Protein AF-A0A915JCH2-F1 (afdb_monomer_lite)

Foldseek 3Di:
DDDPPPPDDDQDLVNLVVVCVVVVHDSQVVVLVCLVPDPDDDDDPCCPQQVLCPDDPPPPPDDDVVPRPDDCPPHDDDDPPCVCVVVVNVVSPDDDDDPVNLVVVLVVLVVVLVVVVVVVVVVVVVVVPDPDDPDDPDPPVVVVVVCVPVDPSVNSVVVSQLSVLLSVLVVPDPQVPPDDDAWDDDPPDDGTDGDPVVVVVSSVSSVD

Structure (mmCIF, N/CA/C/O backbone):
data_AF-A0A915JCH2-F1
#
_entry.id   AF-A0A915JCH2-F1
#
loop_
_atom_site.group_PDB
_atom_site.id
_atom_site.type_symbol
_atom_site.label_atom_id
_atom_site.label_alt_id
_atom_site.label_comp_id
_atom_site.label_asym_id
_atom_site.label_entity_id
_atom_site.label_seq_id
_atom_site.pdbx_PDB_ins_code
_atom_site.Cartn_x
_atom_site.Cartn_y
_atom_site.Cartn_z
_atom_site.occupancy
_atom_site.B_iso_or_equiv
_atom_site.auth_seq_id
_atom_site.auth_comp_id
_atom_site.auth_asym_id
_atom_site.auth_atom_id
_atom_site.pdbx_PDB_model_num
ATOM 1 N N . THR A 1 1 ? 22.571 19.583 -40.764 1.00 32.25 1 THR A N 1
ATOM 2 C CA . THR A 1 1 ? 22.507 18.147 -41.098 1.00 32.25 1 THR A CA 1
ATOM 3 C C . THR A 1 1 ? 23.204 17.399 -39.984 1.00 32.25 1 THR A C 1
ATOM 5 O O . THR A 1 1 ? 24.425 17.369 -39.959 1.00 32.25 1 THR A O 1
ATOM 8 N N . VAL A 1 2 ? 22.460 16.951 -38.970 1.00 30.55 2 VAL A N 1
ATOM 9 C CA . VAL A 1 2 ? 23.044 16.151 -37.883 1.00 30.55 2 VAL A CA 1
ATOM 10 C C . VAL A 1 2 ? 22.924 14.701 -38.321 1.00 30.55 2 VAL A C 1
ATOM 12 O O . VAL A 1 2 ? 21.814 14.209 -38.496 1.00 30.55 2 VAL A O 1
ATOM 15 N N . ASN A 1 3 ? 24.073 14.085 -38.592 1.00 30.72 3 ASN A N 1
ATOM 16 C CA . ASN A 1 3 ? 24.211 12.670 -38.915 1.00 30.72 3 ASN A CA 1
ATOM 17 C C . ASN A 1 3 ? 23.538 11.829 -37.826 1.00 30.72 3 ASN A C 1
ATOM 19 O O . ASN A 1 3 ? 24.038 11.743 -36.705 1.00 30.72 3 ASN A O 1
ATOM 23 N N . VAL A 1 4 ? 22.407 11.216 -38.167 1.00 44.38 4 VAL A N 1
ATOM 24 C CA . VAL A 1 4 ? 21.748 10.182 -37.365 1.00 44.38 4 VAL A CA 1
ATOM 25 C C . VAL A 1 4 ? 22.376 8.846 -37.757 1.00 44.38 4 VAL A C 1
ATOM 27 O O . VAL A 1 4 ? 21.762 8.029 -38.424 1.00 44.38 4 VAL A O 1
ATOM 30 N N . ASP A 1 5 ? 23.642 8.672 -37.383 1.00 41.28 5 ASP A N 1
ATOM 31 C CA . ASP A 1 5 ? 24.397 7.418 -37.521 1.00 41.28 5 ASP A CA 1
ATOM 32 C C . ASP A 1 5 ? 24.929 6.968 -36.144 1.00 41.28 5 ASP A C 1
ATOM 34 O O . ASP A 1 5 ? 26.046 6.477 -35.997 1.00 41.28 5 ASP A O 1
ATOM 38 N N . GLN A 1 6 ? 24.118 7.128 -35.093 1.00 47.69 6 GLN A N 1
ATOM 39 C CA . GLN A 1 6 ? 24.331 6.435 -33.818 1.00 47.69 6 GLN A CA 1
ATOM 40 C C . GLN A 1 6 ? 23.510 5.144 -33.811 1.00 47.69 6 GLN A C 1
ATOM 42 O O . GLN A 1 6 ? 22.388 5.080 -33.314 1.00 47.69 6 GLN A O 1
ATOM 47 N N . LYS A 1 7 ? 24.098 4.115 -34.424 1.00 45.66 7 LYS A N 1
ATOM 48 C CA . LYS A 1 7 ? 23.699 2.708 -34.317 1.00 45.66 7 LYS A CA 1
ATOM 49 C C . LYS A 1 7 ? 23.522 2.307 -32.848 1.00 45.66 7 LYS A C 1
ATOM 51 O O . LYS A 1 7 ? 24.496 2.375 -32.109 1.00 45.66 7 LYS A O 1
ATOM 56 N N . ASN A 1 8 ? 22.330 1.829 -32.483 1.00 58.75 8 ASN A N 1
ATOM 57 C CA . ASN A 1 8 ? 22.049 0.864 -31.406 1.00 58.75 8 ASN A CA 1
ATOM 58 C C . ASN A 1 8 ? 22.957 0.916 -30.162 1.00 58.75 8 ASN A C 1
ATOM 60 O O . ASN A 1 8 ? 23.434 -0.123 -29.705 1.00 58.75 8 ASN A O 1
ATOM 64 N N . GLN A 1 9 ? 23.208 2.096 -29.596 1.00 70.62 9 GLN A N 1
ATOM 65 C CA . GLN A 1 9 ? 23.833 2.157 -28.282 1.00 70.62 9 GLN A CA 1
ATOM 66 C C . GLN A 1 9 ? 22.744 1.870 -27.249 1.00 70.62 9 GLN A C 1
ATOM 68 O O . GLN A 1 9 ? 21.758 2.603 -27.164 1.00 70.62 9 GLN A O 1
ATOM 73 N N . VAL A 1 10 ? 22.896 0.769 -26.515 1.00 76.19 10 VAL A N 1
ATOM 74 C CA . VAL A 1 10 ? 22.049 0.473 -25.357 1.00 76.19 10 VAL A CA 1
ATOM 75 C C . VAL A 1 10 ? 22.358 1.537 -24.310 1.00 76.19 10 VAL A C 1
ATOM 77 O O . VAL A 1 10 ? 23.503 1.660 -23.889 1.00 76.19 10 VAL A O 1
ATOM 80 N N . ILE A 1 11 ? 21.351 2.339 -23.969 1.00 81.06 11 ILE A N 1
ATOM 81 C CA . ILE A 1 11 ? 21.450 3.406 -22.971 1.00 81.06 11 ILE A CA 1
ATOM 82 C C . ILE A 1 11 ? 20.999 2.811 -21.639 1.00 81.06 11 ILE A C 1
ATOM 84 O O . ILE A 1 11 ? 19.850 2.366 -21.533 1.00 81.06 11 ILE A O 1
ATOM 88 N N . ASP A 1 12 ? 21.887 2.789 -20.649 1.00 85.44 12 ASP A N 1
ATOM 89 C CA . ASP A 1 12 ? 21.544 2.377 -19.290 1.00 85.44 12 ASP A CA 1
ATOM 90 C C . ASP A 1 12 ? 20.839 3.506 -18.514 1.00 85.44 12 ASP A C 1
ATOM 92 O O . ASP A 1 12 ? 20.537 4.582 -19.046 1.00 85.44 12 ASP A O 1
ATOM 96 N N . VAL A 1 13 ? 20.475 3.231 -17.261 1.00 86.56 13 VAL A N 1
ATOM 97 C CA . VAL A 1 13 ? 19.699 4.174 -16.447 1.00 86.56 13 VAL A CA 1
ATOM 98 C C . VAL A 1 13 ? 20.524 5.427 -16.150 1.00 86.56 13 VAL A C 1
ATOM 100 O O . VAL A 1 13 ? 19.992 6.540 -16.177 1.00 86.56 13 VAL A O 1
ATOM 103 N N . GLU A 1 14 ? 21.815 5.254 -15.894 1.00 90.12 14 GLU A N 1
ATOM 104 C CA . GLU A 1 14 ? 22.779 6.292 -15.563 1.00 90.12 14 GLU A CA 1
ATOM 105 C C . GLU A 1 14 ? 22.951 7.276 -16.728 1.00 90.12 14 GLU A C 1
ATOM 107 O O . GLU A 1 14 ? 22.732 8.482 -16.554 1.00 90.12 14 GLU A O 1
ATOM 112 N N . ASP A 1 15 ? 23.212 6.765 -17.932 1.00 88.94 15 ASP A N 1
ATOM 113 C CA . ASP A 1 15 ? 23.341 7.550 -19.161 1.00 88.94 15 ASP A CA 1
ATOM 114 C C . ASP A 1 15 ? 22.060 8.343 -19.461 1.00 88.94 15 ASP A C 1
ATOM 116 O O . ASP A 1 15 ? 22.080 9.508 -19.883 1.00 88.94 15 ASP A O 1
ATOM 120 N N . PHE A 1 16 ? 20.896 7.736 -19.222 1.00 87.56 16 PHE A N 1
ATOM 121 C CA . PHE A 1 16 ? 19.618 8.389 -19.483 1.00 87.56 16 PHE A CA 1
ATOM 122 C C . PHE A 1 16 ? 19.293 9.485 -18.463 1.00 87.56 16 PHE A C 1
ATOM 124 O O . PHE A 1 16 ? 18.656 10.489 -18.809 1.00 87.56 16 PHE A O 1
ATOM 131 N N . VAL A 1 17 ? 19.754 9.346 -17.218 1.00 92.25 17 VAL A N 1
ATOM 132 C CA . VAL A 1 17 ? 19.681 10.415 -16.213 1.00 92.25 17 VAL A CA 1
ATOM 133 C C . VAL A 1 17 ? 20.560 11.597 -16.624 1.00 92.25 17 VAL A C 1
ATOM 135 O O . VAL A 1 17 ? 20.121 12.747 -16.507 1.00 92.25 17 VAL A O 1
ATOM 138 N N . GLU A 1 18 ? 21.762 11.355 -17.151 1.00 91.81 18 GLU A N 1
ATOM 139 C CA . GLU A 1 18 ? 22.615 12.417 -17.701 1.00 91.81 18 GLU A CA 1
ATOM 140 C C . GLU A 1 18 ? 21.962 13.117 -18.896 1.00 91.81 18 GLU A C 1
ATOM 142 O O . GLU A 1 18 ? 21.942 14.353 -18.971 1.00 91.81 18 GLU A O 1
ATOM 147 N N . LEU A 1 19 ? 21.334 12.346 -19.787 1.00 89.56 19 LEU A N 1
ATOM 148 C CA . LEU A 1 19 ? 20.577 12.876 -20.916 1.00 89.56 19 LEU A CA 1
ATOM 149 C C . LEU A 1 19 ? 19.395 13.738 -20.450 1.00 89.56 19 LEU A C 1
ATOM 151 O O . LEU A 1 19 ? 19.183 14.834 -20.976 1.00 89.56 19 LEU A O 1
ATOM 155 N N . GLY A 1 20 ? 18.662 13.291 -19.429 1.00 91.12 20 GLY A N 1
ATOM 156 C CA . GLY A 1 20 ? 17.567 14.050 -18.823 1.00 91.12 20 GLY A CA 1
ATOM 157 C C . GLY A 1 20 ? 18.029 15.373 -18.218 1.00 91.12 20 GLY A C 1
ATOM 158 O O . GLY A 1 20 ? 17.384 16.402 -18.430 1.00 91.12 20 GLY A O 1
ATOM 159 N N . LYS A 1 21 ? 19.191 15.389 -1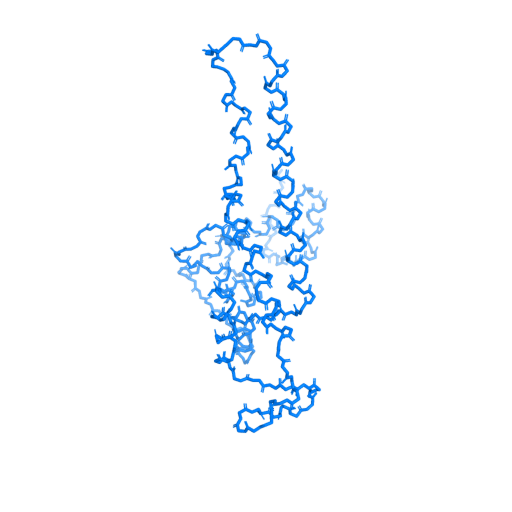7.549 1.00 92.56 21 LYS A N 1
ATOM 160 C CA . LYS A 1 21 ? 19.813 16.622 -17.032 1.00 92.56 21 LYS A CA 1
ATOM 161 C C . LYS A 1 21 ? 20.221 17.567 -18.163 1.00 92.56 21 LYS A C 1
ATOM 163 O O . LYS A 1 21 ? 19.928 18.761 -18.100 1.00 92.56 21 LYS A O 1
ATOM 168 N N . LYS A 1 22 ? 20.855 17.039 -19.213 1.00 93.56 22 LYS A N 1
ATOM 169 C CA . LYS A 1 22 ? 21.328 17.815 -20.371 1.00 93.56 22 LYS A CA 1
ATOM 170 C C . LYS A 1 22 ? 20.181 18.430 -21.175 1.00 93.56 22 LYS A C 1
ATOM 172 O O . LYS A 1 22 ? 20.270 19.583 -21.588 1.00 93.56 22 LYS A O 1
ATOM 177 N N . HIS A 1 23 ? 19.107 17.672 -21.386 1.00 92.12 23 HIS A N 1
ATOM 178 C CA . HIS A 1 23 ? 17.979 18.059 -22.238 1.00 92.12 23 HIS A CA 1
ATOM 179 C C . HIS A 1 23 ? 16.741 18.532 -21.462 1.00 92.12 23 HIS A C 1
ATOM 181 O O . HIS A 1 23 ? 15.724 18.839 -22.080 1.00 92.12 23 HIS A O 1
ATOM 187 N N . ARG A 1 24 ? 16.830 18.637 -20.129 1.00 92.88 24 ARG A N 1
ATOM 188 C CA . ARG A 1 24 ? 15.774 19.132 -19.226 1.00 92.88 24 ARG A CA 1
ATOM 189 C C . ARG A 1 24 ? 14.439 18.397 -19.371 1.00 92.88 24 ARG A C 1
ATOM 191 O O . ARG A 1 24 ? 13.382 19.020 -19.427 1.00 92.88 24 ARG A O 1
ATOM 198 N N . PHE A 1 25 ? 14.482 17.070 -19.389 1.00 91.38 25 PHE A N 1
ATOM 199 C CA . PHE A 1 25 ? 13.284 16.237 -19.267 1.00 91.38 25 PHE A CA 1
ATOM 200 C C . PHE A 1 25 ? 13.389 15.323 -18.048 1.00 91.38 25 PHE A C 1
ATOM 202 O O . PHE A 1 25 ? 14.485 15.023 -17.581 1.00 91.38 25 PHE A O 1
ATOM 209 N N . CYS A 1 26 ? 12.244 14.864 -17.538 1.00 89.06 26 CYS A N 1
ATOM 210 C CA . CYS A 1 26 ? 12.201 13.890 -16.453 1.00 89.06 26 CYS A CA 1
ATOM 211 C C . CYS A 1 26 ? 12.494 12.476 -16.996 1.00 89.06 26 CYS A C 1
ATOM 213 O O . CYS A 1 26 ? 11.673 11.957 -17.763 1.00 89.06 26 CYS A O 1
ATOM 215 N N . PRO A 1 27 ? 13.613 11.832 -16.601 1.00 88.31 27 PRO A N 1
ATOM 216 C CA . PRO A 1 27 ? 13.972 10.490 -17.064 1.00 88.31 27 PRO A CA 1
ATOM 217 C C . PRO A 1 27 ? 12.870 9.460 -16.809 1.00 88.31 27 PRO A C 1
ATOM 219 O O . PRO A 1 27 ? 12.526 8.692 -17.700 1.00 88.31 27 PRO A O 1
ATOM 222 N N . TYR A 1 28 ? 12.251 9.512 -15.627 1.00 86.25 28 TYR A N 1
ATOM 223 C CA . TYR A 1 28 ? 11.179 8.604 -15.225 1.00 86.25 28 TYR A CA 1
ATOM 224 C C . TYR A 1 28 ? 9.998 8.621 -16.207 1.00 86.25 28 TYR A C 1
ATOM 226 O O . TYR A 1 28 ? 9.629 7.587 -16.762 1.00 86.25 28 TYR A O 1
ATOM 234 N N . PHE A 1 29 ? 9.437 9.801 -16.492 1.00 84.12 29 PHE A N 1
ATOM 235 C CA . PHE A 1 29 ? 8.310 9.905 -17.422 1.00 84.12 29 PHE A CA 1
ATOM 236 C C . PHE A 1 29 ? 8.711 9.562 -18.857 1.00 84.12 29 PHE A C 1
ATOM 238 O O . PHE A 1 29 ? 7.918 8.962 -19.580 1.00 84.12 29 PHE A O 1
ATOM 245 N N . LYS A 1 30 ? 9.943 9.892 -19.266 1.00 84.94 30 LYS A N 1
ATOM 246 C CA . LYS A 1 30 ? 10.407 9.612 -20.627 1.00 84.94 30 LYS A CA 1
ATOM 247 C C . LYS A 1 30 ? 10.656 8.122 -20.876 1.00 84.94 30 LYS A C 1
ATOM 249 O O . LYS A 1 30 ? 10.292 7.642 -21.946 1.00 84.94 30 LYS A O 1
ATOM 254 N N . TYR A 1 31 ? 11.213 7.381 -19.915 1.00 82.62 31 TYR A N 1
ATOM 255 C CA . TYR A 1 31 ? 11.338 5.917 -20.011 1.00 82.62 31 TYR A CA 1
ATOM 256 C C . TYR A 1 31 ? 9.980 5.247 -20.177 1.00 82.62 31 TYR A C 1
ATOM 258 O O . TYR A 1 31 ? 9.801 4.362 -21.007 1.00 82.62 31 TYR A O 1
ATOM 266 N N . ARG A 1 32 ? 9.008 5.738 -19.420 1.00 78.69 32 ARG A N 1
ATOM 267 C CA . ARG A 1 32 ? 7.652 5.217 -19.396 1.00 78.69 32 ARG A CA 1
ATOM 268 C C . ARG A 1 32 ? 6.825 5.540 -20.642 1.00 78.69 32 ARG A C 1
ATOM 270 O O . ARG A 1 32 ? 5.853 4.864 -20.934 1.00 78.69 32 ARG A O 1
ATOM 277 N N . GLU A 1 33 ? 7.169 6.605 -21.355 1.00 81.00 33 GLU A N 1
ATOM 278 C CA . GLU A 1 33 ? 6.618 6.890 -22.683 1.00 81.00 33 GLU A CA 1
ATOM 279 C C . GLU A 1 33 ? 7.257 5.975 -23.739 1.00 81.00 33 GLU A C 1
ATOM 281 O O . GLU A 1 33 ? 6.587 5.513 -24.656 1.00 81.00 33 GLU A O 1
ATOM 286 N N . LYS A 1 34 ? 8.559 5.691 -23.602 1.00 78.12 34 LYS A N 1
ATOM 287 C CA . LYS A 1 34 ? 9.309 4.847 -24.539 1.00 78.12 34 LYS A CA 1
ATOM 288 C C . LYS A 1 34 ? 9.050 3.347 -24.382 1.00 78.12 34 LYS A C 1
ATOM 290 O O . LYS A 1 34 ? 9.336 2.614 -25.323 1.00 78.12 34 LYS A O 1
ATOM 295 N N . SER A 1 35 ? 8.513 2.887 -23.250 1.00 77.00 35 SER A N 1
ATOM 296 C CA . SER A 1 35 ? 8.200 1.467 -23.036 1.00 77.00 35 SER A CA 1
ATOM 297 C C . SER A 1 35 ? 7.198 0.917 -24.052 1.00 77.00 35 SER A C 1
ATOM 299 O O . SER A 1 35 ? 7.267 -0.259 -24.374 1.00 77.00 35 SER A O 1
ATOM 301 N N . ASP A 1 36 ? 6.314 1.760 -24.597 1.00 73.56 36 ASP A N 1
ATOM 302 C CA . ASP A 1 36 ? 5.292 1.347 -25.571 1.00 73.56 36 ASP A CA 1
ATOM 303 C C . ASP A 1 36 ? 5.887 0.915 -26.929 1.00 73.56 36 ASP A C 1
ATOM 305 O O . ASP A 1 36 ? 5.225 0.224 -27.698 1.00 73.56 36 ASP A O 1
ATOM 309 N N . VAL A 1 37 ? 7.123 1.327 -27.240 1.00 78.25 37 VAL A N 1
ATOM 310 C CA . VAL A 1 37 ? 7.811 1.049 -28.518 1.00 78.25 37 VAL A CA 1
ATOM 311 C C . VAL A 1 37 ? 9.125 0.283 -28.332 1.00 78.25 37 VAL A C 1
ATOM 313 O O . VAL A 1 37 ? 9.939 0.228 -29.250 1.00 78.25 37 VAL A O 1
ATOM 316 N N . ALA A 1 38 ? 9.377 -0.245 -27.133 1.00 80.69 38 ALA A N 1
ATOM 317 C CA . ALA A 1 38 ? 10.605 -0.962 -26.817 1.00 80.69 38 ALA A CA 1
ATOM 318 C C . ALA A 1 38 ? 10.497 -2.448 -27.194 1.00 80.69 38 ALA A C 1
ATOM 320 O O . ALA A 1 38 ? 9.514 -3.100 -26.856 1.00 80.69 38 ALA A O 1
ATOM 321 N N . ASP A 1 39 ? 11.543 -2.995 -27.819 1.00 83.56 39 ASP A N 1
ATOM 322 C CA . ASP A 1 39 ? 11.617 -4.427 -28.157 1.00 83.56 39 ASP A CA 1
ATOM 323 C C . ASP A 1 39 ? 11.929 -5.311 -26.934 1.00 83.56 39 ASP A C 1
ATOM 325 O O . ASP A 1 39 ? 11.571 -6.486 -26.891 1.00 83.56 39 ASP A O 1
ATOM 329 N N . LEU A 1 40 ? 12.616 -4.750 -25.932 1.00 84.44 40 LEU A N 1
ATOM 330 C CA . LEU A 1 40 ? 12.984 -5.415 -24.684 1.00 84.44 40 LEU A CA 1
ATOM 331 C C . LEU A 1 40 ? 12.732 -4.472 -23.512 1.00 84.44 40 LEU A C 1
ATOM 333 O O . LEU A 1 40 ? 13.236 -3.348 -23.486 1.00 84.44 40 LEU A O 1
ATOM 337 N N . ILE A 1 41 ? 11.997 -4.959 -22.515 1.00 82.94 41 ILE A N 1
ATOM 338 C CA . ILE A 1 41 ? 11.741 -4.234 -21.274 1.00 82.94 41 ILE A CA 1
ATOM 339 C C . ILE A 1 41 ? 12.238 -5.089 -20.116 1.00 82.94 41 ILE A C 1
ATOM 341 O O . ILE A 1 41 ? 11.730 -6.182 -19.875 1.00 82.94 41 ILE A O 1
ATOM 345 N N . LEU A 1 42 ? 13.221 -4.567 -19.388 1.00 85.69 42 LEU A N 1
ATOM 346 C CA . LEU A 1 42 ? 13.685 -5.151 -18.136 1.00 85.69 42 LEU A CA 1
ATOM 347 C C . LEU A 1 42 ? 12.917 -4.490 -16.995 1.00 85.69 42 LEU A C 1
ATOM 349 O O . LEU A 1 42 ? 12.943 -3.266 -16.857 1.00 85.69 42 LEU A O 1
ATOM 353 N N . MET A 1 43 ? 12.214 -5.283 -16.192 1.00 81.31 43 MET A N 1
ATOM 354 C CA . MET A 1 43 ? 11.474 -4.775 -15.041 1.00 81.31 43 MET A CA 1
ATOM 355 C C . MET A 1 43 ? 11.529 -5.755 -13.867 1.00 81.31 43 MET A C 1
ATOM 357 O O . MET A 1 43 ? 11.600 -6.965 -14.089 1.00 81.31 43 MET A O 1
ATOM 361 N N . PRO A 1 44 ? 11.464 -5.262 -12.619 1.00 83.44 44 PRO A N 1
ATOM 362 C CA . PRO A 1 44 ? 11.350 -6.133 -11.460 1.00 83.44 44 PRO A CA 1
ATOM 363 C C . PRO A 1 44 ? 9.976 -6.821 -11.418 1.00 83.44 44 PRO A C 1
ATOM 365 O O . PRO A 1 44 ? 8.984 -6.308 -11.942 1.00 83.44 44 PRO A O 1
ATOM 368 N N . TYR A 1 45 ? 9.898 -7.970 -10.746 1.00 83.88 45 TYR A N 1
ATOM 369 C CA . TYR A 1 45 ? 8.697 -8.811 -10.714 1.00 83.88 45 TYR A CA 1
ATOM 370 C C . TYR A 1 45 ? 7.423 -8.100 -10.232 1.00 83.88 45 TYR A C 1
ATOM 372 O O . TYR A 1 45 ? 6.341 -8.361 -10.754 1.00 83.88 45 TYR A O 1
ATOM 380 N N . ASN A 1 46 ? 7.526 -7.181 -9.267 1.00 76.88 46 ASN A N 1
ATOM 381 C CA . ASN A 1 46 ? 6.373 -6.489 -8.676 1.00 76.88 46 ASN A CA 1
ATOM 382 C C . ASN A 1 46 ? 5.589 -5.624 -9.683 1.00 76.88 46 ASN A C 1
ATOM 384 O O . ASN A 1 46 ? 4.410 -5.353 -9.471 1.00 76.88 46 ASN A O 1
ATOM 388 N N . TYR A 1 47 ? 6.191 -5.237 -10.811 1.00 75.94 47 TYR A N 1
ATOM 389 C CA . TYR A 1 47 ? 5.490 -4.502 -11.871 1.00 75.94 47 TYR A CA 1
ATOM 390 C C . TYR A 1 47 ? 4.512 -5.394 -12.649 1.00 75.94 47 TYR A C 1
ATOM 392 O O . TYR A 1 47 ? 3.562 -4.883 -13.245 1.00 75.94 47 TYR A O 1
ATOM 400 N N . ILE A 1 48 ? 4.738 -6.711 -12.621 1.00 75.56 48 ILE A N 1
ATOM 401 C CA . ILE A 1 48 ? 3.931 -7.717 -13.315 1.00 75.56 48 ILE A CA 1
ATOM 402 C C . ILE A 1 48 ? 3.044 -8.479 -12.336 1.00 75.56 48 ILE A C 1
ATOM 404 O O . ILE A 1 48 ? 1.908 -8.758 -12.680 1.00 75.56 48 ILE A O 1
ATOM 408 N N . LEU A 1 49 ? 3.540 -8.833 -11.150 1.00 74.75 49 LEU A N 1
ATOM 409 C CA . LEU A 1 49 ? 2.886 -9.810 -10.273 1.00 74.75 49 LEU A CA 1
ATOM 410 C C . LEU A 1 49 ? 2.011 -9.202 -9.182 1.00 74.75 49 LEU A C 1
ATOM 412 O O . LEU A 1 49 ? 1.132 -9.892 -8.674 1.00 74.75 49 LEU A O 1
ATOM 416 N N . ASP A 1 50 ? 2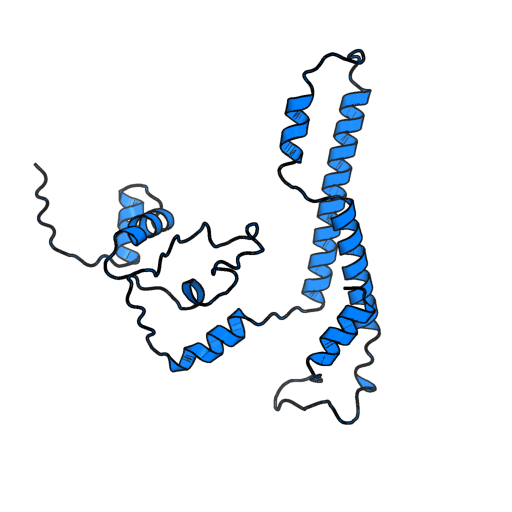.231 -7.941 -8.806 1.00 71.88 50 ASP A N 1
ATOM 417 C CA . ASP A 1 50 ? 1.447 -7.342 -7.730 1.00 71.88 50 ASP A CA 1
ATOM 418 C C . ASP A 1 50 ? 0.009 -7.070 -8.228 1.00 71.88 50 ASP A C 1
ATOM 420 O O . ASP A 1 50 ? -0.189 -6.327 -9.202 1.00 71.88 50 ASP A O 1
ATOM 424 N N . PRO A 1 51 ? -1.016 -7.677 -7.595 1.00 61.31 51 PRO A N 1
ATOM 425 C CA . PRO A 1 51 ? -2.409 -7.535 -8.000 1.00 61.31 51 PRO A CA 1
ATOM 426 C C . PRO A 1 51 ? -2.939 -6.100 -7.872 1.00 61.31 51 PRO A C 1
ATOM 428 O O . PRO A 1 51 ? -3.916 -5.773 -8.538 1.00 61.31 51 PRO A O 1
ATOM 431 N N . ARG A 1 52 ? -2.289 -5.226 -7.088 1.00 61.84 52 ARG A N 1
ATOM 432 C CA . ARG A 1 52 ? -2.577 -3.778 -7.015 1.00 61.84 52 ARG A CA 1
ATOM 433 C C . ARG A 1 52 ? -2.120 -3.046 -8.284 1.00 61.84 52 ARG A C 1
ATOM 435 O O . ARG A 1 52 ? -2.679 -2.022 -8.672 1.00 61.84 52 ARG A O 1
ATOM 442 N N . THR A 1 53 ? -1.122 -3.595 -8.969 1.00 54.22 53 THR A N 1
ATOM 443 C CA . THR A 1 53 ? -0.616 -3.144 -10.275 1.00 54.22 53 THR A CA 1
ATOM 444 C C . THR A 1 53 ? -1.362 -3.818 -11.434 1.00 54.22 53 THR A C 1
ATOM 446 O O . THR A 1 53 ? -1.502 -3.244 -12.526 1.00 54.22 53 THR A O 1
ATOM 449 N N . LEU A 1 54 ? -1.879 -5.032 -11.218 1.00 49.72 54 LEU A N 1
ATOM 450 C CA . LEU A 1 54 ? -2.693 -5.775 -12.177 1.00 49.72 54 LEU A CA 1
ATOM 451 C C . LEU A 1 54 ? -4.170 -5.338 -12.170 1.00 49.72 54 LEU A C 1
ATOM 453 O O . LEU A 1 54 ? -4.725 -4.911 -11.171 1.00 49.72 54 LEU A O 1
ATOM 457 N N . LYS A 1 55 ? -4.836 -5.374 -13.329 1.00 50.81 55 LYS A N 1
ATOM 458 C CA . LYS A 1 55 ? -6.239 -4.945 -13.466 1.00 50.81 55 LYS A CA 1
ATOM 459 C C . LYS A 1 55 ? -7.126 -5.966 -12.748 1.00 50.81 55 LYS A C 1
ATOM 461 O O . LYS A 1 55 ? -7.430 -6.997 -13.341 1.00 50.81 55 LYS A O 1
ATOM 466 N N . PHE A 1 56 ? -7.599 -5.687 -11.538 1.00 44.69 56 PHE A N 1
ATOM 467 C CA . PHE A 1 56 ? -8.805 -6.353 -11.049 1.00 44.69 56 PHE A CA 1
ATOM 468 C C . PHE A 1 56 ? -10.024 -5.543 -11.489 1.00 44.69 56 PHE A C 1
ATOM 470 O O . PHE A 1 56 ? -10.216 -4.398 -11.096 1.00 44.69 56 PHE A O 1
ATOM 477 N N . LYS A 1 57 ? -10.838 -6.168 -12.346 1.00 42.47 57 LYS A N 1
ATOM 478 C CA . LYS A 1 57 ? -12.022 -5.659 -13.068 1.00 42.47 57 LYS A CA 1
ATOM 479 C C . LYS A 1 57 ? -13.116 -5.002 -12.193 1.00 42.47 57 LYS A C 1
ATOM 481 O O . LYS A 1 57 ? -14.132 -4.588 -12.736 1.00 42.47 57 LYS A O 1
ATOM 486 N N . TYR A 1 58 ? -12.934 -4.910 -10.876 1.00 42.50 58 TYR A N 1
ATOM 487 C CA . TYR A 1 58 ? -13.960 -4.451 -9.937 1.00 42.50 58 TYR A CA 1
ATOM 488 C C . TYR A 1 58 ? -13.543 -3.301 -9.010 1.00 42.50 58 TYR A C 1
ATOM 490 O O . TYR A 1 58 ? -14.390 -2.835 -8.260 1.00 42.50 58 TYR A O 1
ATOM 498 N N . LEU A 1 59 ? -12.308 -2.784 -9.077 1.00 39.72 59 LEU A N 1
ATOM 499 C CA . LEU A 1 59 ? -11.889 -1.644 -8.246 1.00 39.72 59 LEU A CA 1
ATOM 500 C C . LEU A 1 59 ? -11.018 -0.662 -9.055 1.00 39.72 59 LEU A C 1
ATOM 502 O O . LEU A 1 59 ? -9.818 -0.526 -8.846 1.00 39.72 59 LEU A O 1
ATOM 506 N N . ASP A 1 60 ? -11.630 0.029 -10.020 1.00 43.59 60 ASP A N 1
ATOM 507 C CA . ASP A 1 60 ? -10.951 0.947 -10.955 1.00 43.59 60 ASP A CA 1
ATOM 508 C C . ASP A 1 60 ? -10.433 2.263 -10.317 1.00 43.59 60 ASP A C 1
ATOM 510 O O . ASP A 1 60 ? -9.975 3.152 -11.040 1.00 43.59 60 ASP A O 1
ATOM 514 N N . PHE A 1 61 ? -10.468 2.419 -8.984 1.00 41.88 61 PHE A N 1
ATOM 515 C CA . PHE A 1 61 ? -10.170 3.707 -8.341 1.00 41.88 61 PHE A CA 1
ATOM 516 C C . PHE A 1 61 ? -8.886 3.800 -7.503 1.00 41.88 61 PHE A C 1
ATOM 518 O O . PHE A 1 61 ? -8.456 4.920 -7.240 1.00 41.88 61 PHE A O 1
ATOM 525 N N . LEU A 1 62 ? -8.184 2.714 -7.152 1.00 33.41 62 LEU A N 1
ATOM 526 C CA . LEU A 1 62 ? -6.925 2.856 -6.403 1.00 33.41 62 LEU A CA 1
ATOM 527 C C . LEU A 1 62 ? -5.665 2.466 -7.186 1.00 33.41 62 LEU A C 1
ATOM 529 O O . LEU A 1 62 ? -5.353 1.305 -7.407 1.00 33.41 62 LEU A O 1
ATOM 533 N N . ILE A 1 63 ? -4.968 3.534 -7.599 1.00 43.06 63 ILE A N 1
ATOM 534 C CA . ILE A 1 63 ? -3.524 3.778 -7.467 1.00 43.06 63 ILE A CA 1
ATOM 535 C C . ILE A 1 63 ? -2.634 2.593 -7.865 1.00 43.06 63 ILE A C 1
ATOM 537 O O . ILE A 1 63 ? -2.341 1.728 -7.064 1.00 43.06 63 ILE A O 1
ATOM 541 N N . VAL A 1 64 ? -2.200 2.609 -9.129 1.00 44.66 64 VAL A N 1
ATOM 542 C CA . VAL A 1 64 ? -0.845 2.312 -9.668 1.00 44.66 64 VAL A CA 1
ATOM 543 C C . VAL A 1 64 ? -0.983 1.922 -11.150 1.00 44.66 64 VAL A C 1
ATOM 545 O O . VAL A 1 64 ? -0.103 2.200 -11.960 1.00 44.66 64 VAL A O 1
ATOM 548 N N . ARG A 1 65 ? -2.135 1.414 -11.605 1.00 43.91 65 ARG A N 1
ATOM 549 C CA . ARG A 1 65 ? -2.265 0.929 -12.993 1.00 43.91 65 ARG A CA 1
ATOM 550 C C . ARG A 1 65 ? -2.346 2.010 -14.083 1.00 43.91 65 ARG A C 1
ATOM 552 O O . ARG A 1 65 ? -2.054 1.744 -15.249 1.00 43.91 65 ARG A O 1
ATOM 559 N N . LYS A 1 66 ? -2.604 3.270 -13.720 1.00 45.53 66 LYS A N 1
ATOM 560 C CA . LYS A 1 66 ? -2.343 4.404 -14.623 1.00 45.53 66 LYS A CA 1
ATOM 561 C C . LYS A 1 66 ? -0.856 4.685 -14.795 1.00 45.53 66 LYS A C 1
ATOM 563 O O . LYS A 1 66 ? -0.564 5.568 -15.588 1.00 45.53 66 LYS A O 1
ATOM 568 N N . ALA A 1 67 ? 0.054 4.002 -14.089 1.00 48.88 67 ALA A N 1
ATOM 569 C CA . ALA A 1 67 ? 1.444 4.408 -13.945 1.00 48.88 67 ALA A CA 1
ATOM 570 C C . ALA A 1 67 ? 2.473 3.652 -14.801 1.00 48.88 67 ALA A C 1
ATOM 572 O O . ALA A 1 67 ? 3.594 4.117 -14.812 1.00 48.88 67 ALA A O 1
ATOM 573 N N . ASN A 1 68 ? 2.157 2.583 -15.551 1.00 52.06 68 ASN A N 1
ATOM 574 C CA . ASN A 1 68 ? 3.170 1.947 -16.428 1.00 52.06 68 ASN A CA 1
ATOM 575 C C . ASN A 1 68 ? 2.676 1.456 -17.801 1.00 52.06 68 ASN A C 1
ATOM 577 O O . ASN A 1 68 ? 3.513 1.170 -18.638 1.00 52.06 68 ASN A O 1
ATOM 581 N N . LYS A 1 69 ? 1.359 1.391 -18.076 1.00 57.78 69 LYS A N 1
ATOM 582 C CA . LYS A 1 69 ? 0.791 1.020 -19.401 1.00 57.78 69 LYS A CA 1
ATOM 583 C C . LYS A 1 69 ? 1.359 -0.261 -20.059 1.00 57.78 69 LYS A C 1
ATOM 585 O O . LYS A 1 69 ? 1.177 -0.453 -21.253 1.00 57.78 69 LYS A O 1
ATOM 590 N N . ILE A 1 70 ? 1.971 -1.168 -19.300 1.00 64.25 70 ILE A N 1
ATOM 591 C CA . ILE A 1 70 ? 2.568 -2.385 -19.859 1.00 64.25 70 ILE A CA 1
ATOM 592 C C . ILE A 1 70 ? 1.448 -3.285 -20.401 1.00 64.25 70 ILE A C 1
ATOM 594 O O . ILE A 1 70 ? 0.636 -3.822 -19.640 1.00 64.25 70 ILE A O 1
ATOM 598 N N . ASN A 1 71 ? 1.381 -3.408 -21.726 1.00 67.06 71 ASN A 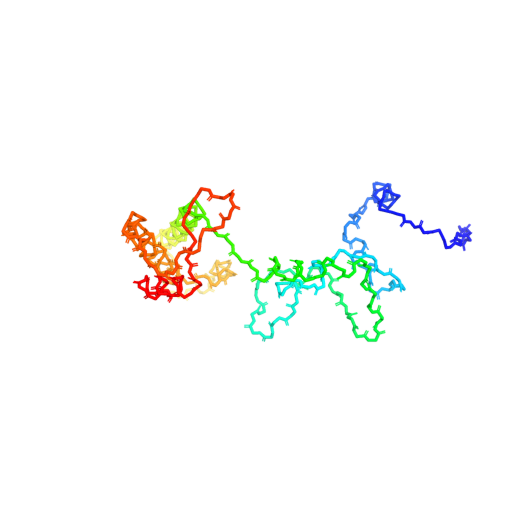N 1
ATOM 599 C CA . ASN A 1 71 ? 0.507 -4.341 -22.420 1.00 67.06 71 ASN A CA 1
ATOM 600 C C . ASN A 1 71 ? 1.303 -5.613 -22.717 1.00 67.06 71 ASN A C 1
ATOM 602 O O . ASN A 1 71 ? 2.262 -5.563 -23.475 1.00 67.06 71 ASN A O 1
ATOM 606 N N . LEU A 1 72 ? 0.911 -6.733 -22.112 1.00 71.56 72 LEU A N 1
ATOM 607 C CA . LEU A 1 72 ? 1.575 -8.027 -22.306 1.00 71.56 72 LEU A CA 1
ATOM 608 C C . LEU A 1 72 ? 0.976 -8.839 -23.464 1.00 71.56 72 LEU A C 1
ATOM 610 O O . LEU A 1 72 ? 1.431 -9.949 -23.731 1.00 71.56 72 LEU A O 1
ATOM 614 N N . ASN A 1 73 ? -0.053 -8.319 -24.140 1.00 73.88 73 ASN A N 1
ATOM 615 C CA . ASN A 1 73 ? -0.592 -8.971 -25.328 1.00 73.88 73 ASN A CA 1
ATOM 616 C C . ASN A 1 73 ? 0.495 -9.035 -26.411 1.00 73.88 73 ASN A C 1
ATOM 618 O O . ASN A 1 73 ? 1.255 -8.084 -26.580 1.00 73.88 73 ASN A O 1
ATOM 622 N N . ASP A 1 74 ? 0.573 -10.164 -27.116 1.00 79.62 74 ASP A N 1
ATOM 623 C CA . ASP A 1 74 ? 1.558 -10.424 -28.177 1.00 79.62 74 ASP A CA 1
ATOM 624 C C . ASP A 1 74 ? 3.033 -10.269 -27.743 1.00 79.62 74 ASP A C 1
ATOM 626 O O . ASP A 1 74 ? 3.912 -10.023 -28.566 1.00 79.62 74 ASP A O 1
ATOM 630 N N . SER A 1 75 ? 3.320 -10.438 -26.446 1.00 80.81 75 SER A N 1
ATOM 631 C CA . SER A 1 75 ? 4.666 -10.331 -25.866 1.00 80.81 75 SER A CA 1
ATOM 632 C C . SER A 1 75 ? 5.165 -11.671 -25.316 1.00 80.81 75 SER A C 1
ATOM 634 O O . SER A 1 75 ? 4.381 -12.493 -24.840 1.00 80.81 75 SER A O 1
ATOM 636 N N . ILE A 1 76 ? 6.486 -11.883 -25.326 1.00 85.31 76 ILE A N 1
ATOM 637 C CA . ILE A 1 76 ? 7.133 -13.022 -24.655 1.00 85.31 76 ILE A CA 1
ATOM 638 C C . ILE A 1 76 ? 7.591 -12.570 -23.266 1.00 85.31 76 ILE A C 1
ATOM 640 O O . ILE A 1 76 ? 8.438 -11.688 -23.149 1.00 85.31 76 ILE A O 1
ATOM 644 N N . LEU A 1 77 ? 7.050 -13.189 -22.214 1.00 86.25 77 LEU A N 1
ATOM 645 C CA . LEU A 1 77 ? 7.481 -12.950 -20.838 1.00 86.25 77 LEU A CA 1
ATOM 646 C C . LEU A 1 77 ? 8.568 -13.953 -20.442 1.00 86.25 77 LEU A C 1
ATOM 648 O O . LEU A 1 77 ? 8.323 -15.158 -20.411 1.00 86.25 77 LEU A O 1
ATOM 652 N N . ILE A 1 78 ? 9.749 -13.442 -20.099 1.00 88.38 78 ILE A N 1
ATOM 653 C CA . ILE A 1 78 ? 10.859 -14.229 -19.562 1.00 88.38 78 ILE A CA 1
ATOM 654 C C . ILE A 1 78 ? 10.997 -13.890 -18.082 1.00 88.38 78 ILE A C 1
ATOM 656 O O . ILE A 1 78 ? 11.208 -12.733 -17.724 1.00 88.38 78 ILE A O 1
ATOM 660 N N . ILE A 1 79 ? 10.870 -14.902 -17.228 1.00 89.00 79 ILE A N 1
ATOM 661 C CA . ILE A 1 79 ? 11.135 -14.774 -15.796 1.00 89.00 79 ILE A CA 1
ATOM 662 C C . ILE A 1 79 ? 12.546 -15.296 -15.563 1.00 89.00 79 ILE A C 1
ATOM 664 O O . ILE A 1 79 ? 12.779 -16.504 -15.598 1.00 89.00 79 ILE A O 1
ATOM 668 N N . ASP A 1 80 ? 13.477 -14.372 -15.361 1.00 92.88 80 ASP A N 1
ATOM 669 C CA . ASP A 1 80 ? 14.809 -14.714 -14.872 1.00 92.88 80 ASP A CA 1
ATOM 670 C C . ASP A 1 80 ? 14.720 -15.154 -13.407 1.00 92.88 80 ASP A C 1
ATOM 672 O O . ASP A 1 80 ? 13.806 -14.714 -12.722 1.00 92.88 80 ASP A O 1
ATOM 676 N N . GLU A 1 81 ? 15.608 -16.022 -12.924 1.00 92.62 81 GLU A N 1
ATOM 677 C CA . GLU A 1 81 ? 15.661 -16.489 -11.522 1.00 92.62 81 GLU A CA 1
ATOM 678 C C . GLU A 1 81 ? 14.313 -16.925 -10.904 1.00 92.62 81 GLU A C 1
ATOM 680 O O . GLU A 1 81 ? 13.993 -16.633 -9.748 1.00 92.62 81 GLU A O 1
ATOM 685 N N . ALA A 1 82 ? 13.515 -17.679 -11.669 1.00 88.00 82 ALA A N 1
ATOM 686 C CA . ALA A 1 82 ? 12.140 -18.055 -11.319 1.00 88.00 82 ALA A CA 1
ATOM 687 C C . ALA A 1 82 ? 11.969 -18.807 -9.980 1.00 88.00 82 ALA A C 1
ATOM 689 O O . ALA A 1 82 ? 10.844 -18.958 -9.508 1.00 88.00 82 ALA A O 1
ATOM 690 N N . HIS A 1 83 ? 13.050 -19.245 -9.330 1.00 91.94 83 HIS A N 1
ATOM 691 C CA . HIS A 1 83 ? 13.000 -19.821 -7.985 1.00 91.94 83 HIS A CA 1
ATOM 692 C C . HIS A 1 83 ? 12.528 -18.815 -6.914 1.00 91.94 83 HIS A C 1
ATOM 694 O O . HIS A 1 83 ? 11.989 -19.228 -5.892 1.00 91.94 83 HIS A O 1
ATOM 700 N N . ASN A 1 84 ? 12.678 -17.504 -7.147 1.00 88.75 84 ASN A N 1
ATOM 701 C CA . ASN A 1 84 ? 12.184 -16.455 -6.244 1.00 88.75 84 ASN A CA 1
ATOM 702 C C . ASN A 1 84 ? 10.712 -16.079 -6.483 1.00 88.75 84 ASN A C 1
ATOM 704 O O . ASN A 1 84 ? 10.138 -15.310 -5.710 1.00 88.75 84 ASN A O 1
ATOM 708 N N . LEU A 1 85 ? 10.098 -16.601 -7.548 1.00 87.12 85 LEU A N 1
ATOM 709 C CA . LEU A 1 85 ? 8.769 -16.199 -8.000 1.00 87.12 85 LEU A CA 1
ATOM 710 C C . LEU A 1 85 ? 7.685 -16.461 -6.948 1.00 87.12 85 LEU A C 1
ATOM 712 O O . LEU A 1 85 ? 6.846 -15.598 -6.705 1.00 87.12 85 LEU A O 1
ATOM 716 N N . GLU A 1 86 ? 7.718 -17.632 -6.310 1.00 89.38 86 GLU A N 1
ATOM 717 C CA . GLU A 1 86 ? 6.731 -18.041 -5.304 1.00 89.38 86 GLU A CA 1
ATOM 718 C C . GLU A 1 86 ? 6.712 -17.080 -4.115 1.00 89.38 86 GLU A C 1
ATOM 720 O O . GLU A 1 86 ? 5.660 -16.546 -3.768 1.00 89.38 86 GLU A O 1
ATOM 725 N N . LYS A 1 87 ? 7.892 -16.779 -3.566 1.00 89.12 87 LYS A N 1
ATOM 726 C CA . LYS A 1 87 ? 8.045 -15.850 -2.446 1.00 89.12 87 LYS A CA 1
ATOM 727 C C . LYS A 1 87 ? 7.545 -14.447 -2.795 1.00 89.12 87 LYS A C 1
ATOM 729 O O . LYS A 1 87 ? 6.869 -13.817 -1.991 1.00 89.12 87 LYS A O 1
ATOM 734 N N . VAL A 1 88 ? 7.833 -13.960 -4.003 1.00 86.06 88 VAL A N 1
ATOM 735 C CA . VAL A 1 88 ? 7.362 -12.636 -4.443 1.00 86.06 88 VAL A CA 1
ATOM 736 C C . VAL A 1 88 ? 5.843 -12.605 -4.609 1.00 86.06 88 VAL A C 1
ATOM 738 O O . VAL A 1 88 ? 5.213 -11.603 -4.267 1.00 86.06 88 VAL A O 1
ATOM 741 N N . CYS A 1 89 ? 5.236 -13.685 -5.102 1.00 84.25 89 CYS A N 1
ATOM 742 C CA . CYS A 1 89 ? 3.781 -13.817 -5.163 1.00 84.25 89 CYS A CA 1
ATOM 743 C C . CYS A 1 89 ? 3.157 -13.859 -3.760 1.00 84.25 89 CYS A C 1
ATOM 745 O O . CYS A 1 89 ? 2.164 -13.173 -3.524 1.00 84.25 89 CYS A O 1
ATOM 747 N N . GLU A 1 90 ? 3.749 -14.617 -2.832 1.00 85.19 90 GLU A N 1
ATOM 748 C CA . GLU A 1 90 ? 3.313 -14.697 -1.434 1.00 85.19 90 GLU A CA 1
ATOM 749 C C . GLU A 1 90 ? 3.361 -13.319 -0.763 1.00 85.19 90 GLU A C 1
ATOM 751 O O . GLU A 1 90 ? 2.360 -12.864 -0.211 1.00 85.19 90 GLU A O 1
ATOM 756 N N . GLU A 1 91 ? 4.484 -12.608 -0.880 1.00 84.94 91 GLU A N 1
ATOM 757 C CA . GLU A 1 91 ? 4.654 -11.259 -0.331 1.00 84.94 91 GLU A CA 1
ATOM 758 C C . GLU A 1 91 ? 3.699 -10.243 -0.979 1.00 84.94 91 GLU A C 1
ATOM 760 O O . GLU A 1 91 ? 3.149 -9.391 -0.284 1.00 84.94 91 GLU A O 1
ATOM 765 N N . SER A 1 92 ? 3.447 -10.343 -2.290 1.00 81.94 92 SER A N 1
ATOM 766 C CA . SER A 1 92 ? 2.537 -9.432 -3.009 1.00 81.94 92 SER A CA 1
ATOM 767 C C . SER A 1 92 ? 1.063 -9.636 -2.646 1.00 81.94 92 SER A C 1
ATOM 769 O O . SER A 1 92 ? 0.270 -8.702 -2.762 1.00 81.94 92 SER A O 1
ATOM 771 N N . ALA A 1 93 ? 0.686 -10.849 -2.234 1.00 80.56 93 ALA A N 1
ATOM 772 C CA . ALA A 1 93 ? -0.670 -11.191 -1.807 1.00 80.56 93 ALA A CA 1
ATOM 773 C C . ALA A 1 93 ? -0.879 -11.066 -0.288 1.00 80.56 93 ALA A C 1
ATOM 775 O O . ALA A 1 93 ? -2.016 -11.132 0.181 1.00 80.56 93 ALA A O 1
ATOM 776 N N . SER A 1 94 ? 0.199 -10.892 0.477 1.00 83.12 94 SER A N 1
ATOM 777 C CA . SER A 1 94 ? 0.157 -10.809 1.934 1.00 83.12 94 SER A CA 1
ATOM 778 C C . SER A 1 94 ? 0.064 -9.365 2.421 1.00 83.12 94 SER A C 1
ATOM 780 O O . SER A 1 94 ? 0.589 -8.432 1.815 1.00 83.12 94 SER A O 1
ATOM 782 N N . VAL A 1 95 ? -0.585 -9.179 3.570 1.00 83.44 95 VAL A N 1
ATOM 783 C CA . VAL A 1 95 ? -0.605 -7.909 4.298 1.00 83.44 95 VAL A CA 1
ATOM 784 C C . VAL A 1 95 ? -0.317 -8.169 5.768 1.00 83.44 95 VAL A C 1
ATOM 786 O O . VAL A 1 95 ? -0.806 -9.132 6.355 1.00 83.44 95 VAL A O 1
ATOM 789 N N . SER A 1 96 ? 0.478 -7.294 6.368 1.00 85.44 96 SER A N 1
ATOM 790 C CA . SER A 1 96 ? 0.751 -7.290 7.800 1.00 85.44 96 SER A CA 1
ATOM 791 C C . SER A 1 96 ? 0.571 -5.879 8.326 1.00 85.44 96 SER A C 1
ATOM 793 O O . SER A 1 96 ? 1.082 -4.935 7.726 1.00 85.44 96 SER A O 1
ATOM 795 N N . PHE A 1 97 ? -0.109 -5.741 9.455 1.00 87.94 97 PHE A N 1
ATOM 796 C CA . PHE A 1 97 ? -0.235 -4.480 10.170 1.00 87.94 97 PHE A CA 1
ATOM 797 C C . PHE A 1 97 ? 0.015 -4.716 11.657 1.00 87.94 97 PHE A C 1
ATOM 799 O O . PHE A 1 97 ? -0.244 -5.791 12.198 1.00 87.94 97 PHE A O 1
ATOM 806 N N . SER A 1 98 ? 0.557 -3.701 12.309 1.00 88.75 98 SER A N 1
ATOM 807 C CA . SER A 1 98 ? 0.811 -3.654 13.741 1.00 88.75 98 SER A CA 1
ATOM 808 C C . SER A 1 98 ? -0.246 -2.808 14.451 1.00 88.75 98 SER A C 1
ATOM 810 O O . SER A 1 98 ? -0.979 -2.035 13.834 1.00 88.75 98 SER A O 1
ATOM 812 N N . THR A 1 99 ? -0.286 -2.881 15.782 1.00 87.06 99 THR A N 1
ATOM 813 C CA . THR A 1 99 ? -1.128 -1.986 16.595 1.00 87.06 99 THR A CA 1
ATOM 814 C C . THR A 1 99 ? -0.774 -0.510 16.393 1.00 87.06 99 THR A C 1
ATOM 816 O O . THR A 1 99 ? -1.641 0.352 16.499 1.00 87.06 99 THR A O 1
ATOM 819 N N . LYS A 1 100 ? 0.480 -0.200 16.029 1.00 90.69 100 LYS A N 1
ATOM 820 C CA . LYS A 1 100 ? 0.899 1.165 15.677 1.00 90.69 100 LYS A CA 1
ATOM 821 C C . LYS A 1 100 ? 0.274 1.632 14.366 1.00 90.69 100 LYS A C 1
ATOM 823 O O . LYS A 1 100 ? -0.113 2.793 14.279 1.00 90.69 100 LYS A O 1
ATOM 828 N N . ASP A 1 101 ? 0.158 0.740 13.384 1.00 92.25 101 ASP A N 1
ATOM 829 C CA . ASP A 1 101 ? -0.474 1.051 12.098 1.00 92.25 101 ASP A CA 1
ATOM 830 C C . ASP A 1 101 ? -1.974 1.300 12.287 1.00 92.25 101 ASP A C 1
ATOM 832 O O . ASP A 1 101 ? -2.512 2.261 11.741 1.00 92.25 101 ASP A O 1
ATOM 836 N N . LEU A 1 102 ? -2.632 0.506 13.143 1.00 90.94 102 LEU A N 1
ATOM 837 C CA . LEU A 1 102 ? -4.035 0.711 13.512 1.00 90.94 102 LEU A CA 1
ATOM 838 C C . LEU A 1 102 ? -4.253 2.070 14.199 1.00 90.94 102 LEU A C 1
ATOM 840 O O . LEU A 1 102 ? -5.128 2.836 13.793 1.00 90.94 102 LEU A O 1
ATOM 844 N N . ALA A 1 103 ? -3.420 2.4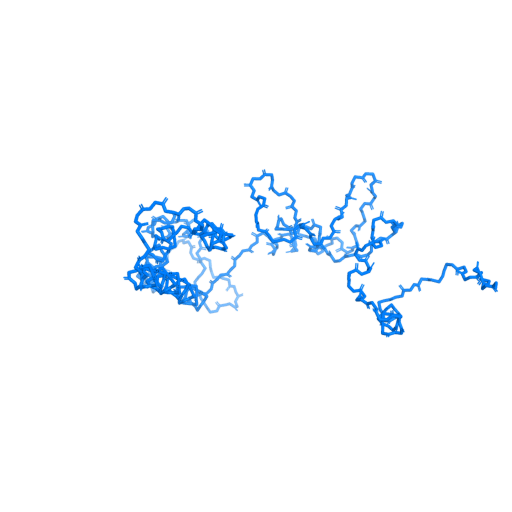07 15.187 1.00 91.56 103 ALA A N 1
ATOM 845 C CA . ALA A 1 103 ? -3.486 3.693 15.883 1.00 91.56 103 ALA A CA 1
ATOM 846 C C . ALA A 1 103 ? -3.207 4.884 14.944 1.00 91.56 103 ALA A C 1
ATOM 848 O O . ALA A 1 103 ? -3.852 5.932 15.042 1.00 91.56 103 ALA A O 1
ATOM 849 N N . GLY A 1 104 ? -2.263 4.724 14.010 1.00 94.69 104 GLY A N 1
ATOM 850 C CA . GLY A 1 104 ? -1.996 5.695 12.950 1.00 94.69 104 GLY A CA 1
ATOM 851 C C . GLY A 1 104 ? -3.220 5.912 12.062 1.00 94.69 104 GLY A C 1
ATOM 852 O O . GLY A 1 104 ? -3.665 7.047 11.902 1.00 94.69 104 GLY A O 1
ATOM 853 N N . CYS A 1 105 ? -3.824 4.823 11.583 1.00 93.38 105 CYS A N 1
ATOM 854 C CA . CYS A 1 105 ? -5.016 4.852 10.739 1.00 93.38 105 CYS A CA 1
ATOM 855 C C . CYS A 1 105 ? -6.197 5.556 11.425 1.00 93.38 105 CYS A C 1
ATOM 857 O O . CYS A 1 105 ? -6.811 6.446 10.839 1.00 93.38 105 CYS A O 1
ATOM 859 N N . GLN A 1 106 ? -6.476 5.240 12.694 1.00 92.75 106 GLN A N 1
ATOM 860 C CA . GLN A 1 106 ? -7.523 5.922 13.458 1.00 92.75 106 GLN A CA 1
ATOM 861 C C . GLN A 1 106 ? -7.265 7.426 13.591 1.00 92.75 106 GLN A C 1
ATOM 863 O O . GLN A 1 106 ? -8.186 8.235 13.453 1.00 92.75 106 GLN A O 1
ATOM 868 N N . LYS A 1 107 ? -6.018 7.816 13.881 1.00 94.75 107 LYS A N 1
ATOM 869 C CA . LYS A 1 107 ? -5.636 9.223 14.012 1.00 94.75 107 LYS A CA 1
ATOM 870 C C . LYS A 1 107 ? -5.840 9.966 12.693 1.00 94.75 107 LYS A C 1
ATOM 872 O O . LYS A 1 107 ? -6.436 11.040 12.700 1.00 94.75 107 LYS A O 1
ATOM 877 N N . GLU A 1 108 ? -5.369 9.399 11.588 1.00 94.19 108 GLU A N 1
ATOM 878 C CA . GLU A 1 108 ? -5.500 9.986 10.252 1.00 94.19 108 GLU A CA 1
ATOM 879 C C . GLU A 1 108 ? -6.967 10.087 9.821 1.00 94.19 108 GLU A C 1
ATOM 881 O O . GLU A 1 108 ? -7.397 11.147 9.368 1.00 94.19 108 GLU A O 1
ATOM 886 N N . ALA A 1 109 ? -7.771 9.045 10.051 1.00 91.62 109 ALA A N 1
ATOM 887 C CA . ALA A 1 109 ? -9.199 9.054 9.739 1.00 91.62 109 ALA A CA 1
ATOM 888 C C . ALA A 1 109 ? -9.960 10.127 10.540 1.00 91.62 109 ALA A C 1
ATOM 890 O O . ALA A 1 109 ? -10.756 10.880 9.978 1.00 91.62 109 ALA A O 1
ATOM 891 N N . LYS A 1 110 ? -9.671 10.263 11.843 1.00 93.19 110 LYS A N 1
ATOM 892 C CA . LYS A 1 110 ? -10.246 11.319 12.697 1.00 93.19 110 LYS A CA 1
ATOM 893 C C . LYS A 1 110 ? -9.834 12.718 12.240 1.00 93.19 110 LYS A C 1
ATOM 895 O O . LYS A 1 110 ? -10.658 13.629 12.259 1.00 93.19 110 LYS A O 1
ATOM 900 N N . GLN A 1 111 ? -8.577 12.894 11.830 1.00 93.25 111 GLN A N 1
ATOM 901 C CA . GLN A 1 111 ? -8.089 14.165 11.291 1.00 93.25 111 GLN A CA 1
ATOM 902 C C . GLN A 1 111 ? -8.798 14.527 9.985 1.00 93.25 111 GLN A C 1
ATOM 904 O O . GLN A 1 111 ? -9.282 15.647 9.866 1.00 93.25 111 GLN A O 1
ATOM 909 N N . ALA A 1 112 ? -8.929 13.578 9.056 1.00 90.75 112 ALA A N 1
ATOM 910 C CA . ALA A 1 112 ? -9.651 13.786 7.804 1.00 90.75 112 ALA A CA 1
ATOM 911 C C . ALA A 1 112 ? -11.116 14.185 8.050 1.00 90.75 112 ALA A C 1
ATOM 913 O O . ALA A 1 112 ? -11.592 15.156 7.464 1.00 90.75 112 ALA A O 1
ATOM 914 N N . LEU A 1 113 ? -11.805 13.506 8.975 1.00 89.62 113 LEU A N 1
ATOM 915 C CA . LEU A 1 113 ? -13.180 13.844 9.345 1.00 89.62 113 LEU A CA 1
ATOM 916 C C . LEU A 1 113 ? -13.284 15.264 9.924 1.00 89.62 113 LEU A C 1
ATOM 918 O O . LEU A 1 113 ? -14.182 16.019 9.559 1.00 89.62 113 LEU A O 1
ATOM 922 N N . ALA A 1 114 ? -12.357 15.643 10.806 1.00 90.19 114 ALA A N 1
ATOM 923 C CA . ALA A 1 114 ? -12.331 16.977 11.396 1.00 90.19 114 ALA A CA 1
ATOM 924 C C . ALA A 1 114 ? -12.091 18.077 10.350 1.00 90.19 114 ALA A C 1
ATOM 926 O O . ALA A 1 114 ? -12.719 19.130 10.433 1.00 90.19 114 ALA A O 1
ATOM 927 N N . THR A 1 115 ? -11.222 17.836 9.363 1.00 89.31 115 THR A N 1
ATOM 928 C CA . THR A 1 115 ? -10.977 18.778 8.262 1.00 89.31 115 THR A CA 1
ATOM 929 C C . THR A 1 115 ? -12.230 18.984 7.414 1.00 89.31 115 THR A C 1
ATOM 931 O O . THR A 1 115 ? -12.602 20.129 7.182 1.00 89.31 115 THR A O 1
ATOM 934 N N . ILE A 1 116 ? -12.931 17.908 7.039 1.00 86.00 116 ILE A N 1
ATOM 935 C CA . ILE A 1 116 ? -14.174 17.998 6.252 1.00 86.00 116 ILE A CA 1
ATOM 936 C C . ILE A 1 116 ? -15.239 18.806 7.009 1.00 86.00 116 ILE A C 1
ATOM 938 O O . ILE A 1 116 ? -15.840 19.721 6.453 1.00 86.00 116 ILE A O 1
ATOM 942 N N . LEU A 1 117 ? -15.438 18.521 8.300 1.00 87.00 117 LEU A N 1
ATOM 943 C CA . LEU A 1 117 ? -16.418 19.238 9.122 1.00 87.00 117 LEU A CA 1
ATOM 944 C C . LEU A 1 117 ? -16.060 20.718 9.317 1.00 87.00 117 LEU A C 1
ATOM 946 O O . LEU A 1 117 ? -16.952 21.564 9.358 1.00 87.00 117 LEU A O 1
ATOM 950 N N . ALA A 1 118 ? -14.771 21.040 9.452 1.00 87.81 118 ALA A N 1
ATOM 951 C CA . ALA A 1 118 ? -14.317 22.422 9.566 1.00 87.81 118 ALA A CA 1
ATOM 952 C C . ALA A 1 118 ? -14.576 23.207 8.272 1.00 87.81 118 ALA A C 1
ATOM 954 O O . ALA A 1 118 ? -15.077 24.326 8.339 1.00 87.81 118 ALA A O 1
ATOM 955 N N . GLU A 1 119 ? -14.302 22.609 7.110 1.00 84.50 119 GLU A N 1
ATOM 956 C CA . GLU A 1 119 ? -14.580 23.218 5.804 1.00 84.50 119 GLU A CA 1
ATOM 957 C C . GLU A 1 119 ? -16.088 23.419 5.571 1.00 84.50 119 GLU A C 1
ATOM 959 O O . GLU A 1 119 ? -16.505 24.489 5.124 1.00 84.50 119 GLU A O 1
ATOM 964 N N . GLU A 1 120 ? -16.931 22.439 5.926 1.00 82.50 120 GLU A N 1
ATOM 965 C CA . GLU A 1 120 ? -18.395 22.584 5.859 1.00 82.50 120 GLU A CA 1
ATOM 966 C C . GLU A 1 120 ? -18.902 23.739 6.735 1.00 82.50 120 GLU A C 1
ATOM 968 O O . GLU A 1 120 ? -19.795 24.490 6.335 1.00 82.50 120 GLU A O 1
ATOM 973 N N . GLU A 1 121 ? -18.334 23.895 7.929 1.00 85.44 121 GLU A N 1
ATOM 974 C CA . GLU A 1 121 ? -18.696 24.962 8.858 1.00 85.44 121 GLU A CA 1
ATOM 975 C C . GLU A 1 121 ? -18.223 26.342 8.372 1.00 85.44 121 GLU A C 1
ATOM 977 O O . GLU A 1 121 ? -18.947 27.328 8.522 1.00 85.44 121 GLU A O 1
ATOM 982 N N . GLU A 1 122 ? -17.041 26.436 7.755 1.00 85.88 122 GLU A N 1
ATOM 983 C CA . GLU A 1 122 ? -16.580 27.674 7.112 1.00 85.88 122 GLU A CA 1
ATOM 984 C C . GLU A 1 122 ? -17.495 28.085 5.953 1.00 85.88 122 GLU A C 1
ATOM 986 O O . GLU A 1 122 ? -17.856 29.259 5.842 1.00 85.88 122 GLU A O 1
ATOM 991 N N . LEU A 1 123 ? -17.945 27.128 5.136 1.00 80.44 123 LEU A N 1
ATOM 992 C CA . LEU A 1 123 ? -18.902 27.395 4.061 1.00 80.44 123 LEU A CA 1
ATOM 993 C C . LEU A 1 123 ? -20.257 27.869 4.589 1.00 80.44 123 LEU A C 1
ATOM 995 O O . LEU A 1 123 ? -20.824 28.815 4.042 1.00 80.44 123 LEU A O 1
ATOM 999 N N . ARG A 1 124 ? -20.773 27.248 5.656 1.00 82.31 124 ARG A N 1
ATOM 1000 C CA . ARG A 1 124 ? -22.028 27.683 6.291 1.00 82.31 124 ARG A CA 1
ATOM 1001 C C . ARG A 1 124 ? -21.940 29.124 6.774 1.00 82.31 124 ARG A C 1
ATOM 1003 O O . ARG A 1 124 ? -22.814 29.920 6.448 1.00 82.31 124 ARG A O 1
ATOM 1010 N N . LYS A 1 125 ? -20.856 29.478 7.467 1.00 84.81 125 LYS A N 1
ATOM 1011 C CA . LYS A 1 125 ? -20.620 30.854 7.929 1.00 84.81 125 LYS A CA 1
ATOM 1012 C C . LYS A 1 125 ? -20.525 31.837 6.768 1.00 84.81 125 LYS A C 1
ATOM 1014 O O . LYS A 1 125 ? -21.163 32.882 6.811 1.00 84.81 125 LYS A O 1
ATOM 1019 N N . ALA A 1 126 ? -19.802 31.482 5.705 1.00 81.06 126 ALA A N 1
ATOM 1020 C CA . ALA A 1 126 ? -19.704 32.320 4.514 1.00 81.06 126 ALA A CA 1
ATOM 1021 C C . ALA A 1 126 ? -21.070 32.547 3.841 1.00 81.06 126 ALA A C 1
ATOM 1023 O O . ALA A 1 126 ? -21.317 33.628 3.318 1.00 81.06 126 ALA A O 1
ATOM 1024 N N . MET A 1 127 ? -21.968 31.556 3.863 1.00 72.88 127 MET A N 1
ATOM 1025 C CA . MET A 1 127 ? -23.330 31.701 3.342 1.00 72.88 127 MET A CA 1
ATOM 1026 C C . MET A 1 127 ? -24.209 32.573 4.247 1.00 72.88 127 MET A C 1
ATOM 1028 O O . MET A 1 127 ? -24.919 33.437 3.733 1.00 72.88 127 MET A O 1
ATOM 1032 N N . ASP A 1 128 ? -24.129 32.396 5.566 1.00 77.75 128 ASP A N 1
ATOM 1033 C CA . ASP A 1 128 ? -24.888 33.189 6.543 1.00 77.75 128 ASP A CA 1
ATOM 1034 C C . ASP A 1 128 ? -24.453 34.669 6.570 1.00 77.75 128 ASP A C 1
ATOM 1036 O O . ASP A 1 128 ? -25.262 35.551 6.859 1.00 77.75 128 ASP A O 1
ATOM 1040 N N . GLU A 1 129 ? -23.194 34.964 6.227 1.00 74.62 129 GLU A N 1
ATOM 1041 C CA . GLU A 1 129 ? -22.648 36.329 6.132 1.00 74.62 129 GLU A CA 1
ATOM 1042 C C . GLU A 1 129 ? -22.960 37.033 4.795 1.00 74.62 129 GLU A C 1
ATOM 1044 O O . GLU A 1 129 ? -22.681 38.226 4.636 1.00 74.62 129 GLU A O 1
ATOM 1049 N N . THR A 1 130 ? -23.559 36.333 3.824 1.00 68.94 130 THR A N 1
ATOM 1050 C CA . THR A 1 130 ? -23.924 36.913 2.524 1.00 68.94 130 THR A CA 1
ATOM 1051 C C . THR A 1 130 ? -25.392 37.339 2.475 1.00 68.94 130 THR A C 1
ATOM 1053 O O . THR A 1 130 ? -26.298 36.518 2.533 1.00 68.94 130 THR A O 1
ATOM 1056 N N . ASP A 1 131 ? -25.648 38.633 2.264 1.00 64.88 131 ASP A N 1
ATOM 1057 C CA . ASP A 1 131 ? -27.001 39.221 2.146 1.00 64.88 131 ASP A CA 1
ATOM 1058 C C . ASP A 1 131 ? -27.652 38.956 0.761 1.00 64.88 131 ASP A C 1
ATOM 1060 O O . ASP A 1 131 ? -28.422 39.755 0.217 1.00 64.88 131 ASP A O 1
ATOM 1064 N N . VAL A 1 132 ? -27.275 37.851 0.107 1.00 62.53 132 VAL A N 1
ATOM 1065 C CA . VAL A 1 132 ? -27.710 37.523 -1.255 1.00 62.53 132 VAL A CA 1
ATOM 1066 C C . VAL A 1 132 ? -29.057 36.807 -1.177 1.00 62.53 132 VAL A C 1
ATOM 1068 O O . VAL A 1 132 ? -29.155 35.669 -0.727 1.00 62.53 132 VAL A O 1
ATOM 1071 N N . GLY A 1 133 ? -30.114 37.485 -1.634 1.00 59.81 133 GLY A N 1
ATOM 1072 C CA . GLY A 1 133 ? -31.480 36.961 -1.611 1.00 59.81 133 GLY A CA 1
ATOM 1073 C C . GLY A 1 133 ? -31.621 35.578 -2.261 1.00 59.81 133 GLY A C 1
ATOM 1074 O O . GLY A 1 133 ? -31.059 35.314 -3.328 1.00 59.81 133 GLY A O 1
ATOM 1075 N N . PHE A 1 134 ? -32.416 34.718 -1.614 1.00 51.66 134 PHE A N 1
ATOM 1076 C CA . PHE A 1 134 ? -32.756 33.360 -2.049 1.00 51.66 134 PHE A CA 1
ATOM 1077 C C . PHE A 1 134 ? -33.067 33.315 -3.561 1.00 51.66 134 PHE A C 1
ATOM 1079 O O . PHE A 1 134 ? -34.092 33.833 -4.003 1.00 51.66 134 PHE A O 1
ATOM 1086 N N . GLY A 1 135 ? -32.192 32.684 -4.357 1.00 56.81 135 GLY A N 1
ATOM 1087 C CA . GLY A 1 135 ? -32.500 32.303 -5.743 1.00 56.81 135 GLY A CA 1
ATOM 1088 C C . GLY A 1 135 ? -31.668 32.906 -6.882 1.00 56.81 135 GLY A C 1
ATOM 1089 O O . GLY A 1 135 ? -32.064 32.720 -8.032 1.00 56.81 135 GLY A O 1
ATOM 1090 N N . LYS A 1 136 ? -30.527 33.575 -6.648 1.00 50.94 136 LYS A N 1
ATOM 1091 C CA . LYS A 1 136 ? -29.593 33.901 -7.750 1.00 50.94 136 LYS A CA 1
ATOM 1092 C C . LYS A 1 136 ? -28.446 32.894 -7.843 1.00 50.94 136 LYS A C 1
ATOM 1094 O O . LYS A 1 136 ? -27.562 32.814 -7.001 1.00 50.94 136 LYS A O 1
ATOM 1099 N N . SER A 1 137 ? -28.541 32.092 -8.894 1.00 52.62 137 SER A N 1
ATOM 1100 C CA . SER A 1 137 ? -27.719 30.949 -9.259 1.00 52.62 137 SER A CA 1
ATOM 1101 C C . SER A 1 137 ? -26.342 31.346 -9.800 1.00 52.62 137 SER A C 1
ATOM 1103 O O . SER A 1 137 ? -26.178 31.423 -11.011 1.00 52.62 137 SER A O 1
ATOM 1105 N N . ASP A 1 138 ? -25.359 31.536 -8.921 1.00 50.06 138 ASP A N 1
ATOM 1106 C CA . ASP A 1 138 ? -23.929 31.460 -9.293 1.00 50.06 138 ASP A CA 1
ATOM 1107 C C . ASP A 1 138 ? -23.081 30.636 -8.296 1.00 50.06 138 ASP A C 1
ATOM 1109 O O . ASP A 1 138 ? -21.909 30.354 -8.541 1.00 50.06 138 ASP A O 1
ATOM 1113 N N . SER A 1 139 ? -23.674 30.139 -7.203 1.00 50.31 139 SER A N 1
ATOM 1114 C CA . SER A 1 139 ? -22.963 29.386 -6.152 1.00 50.31 139 SER A CA 1
ATOM 1115 C C . SER A 1 139 ? -22.618 27.930 -6.511 1.00 50.31 139 SER A C 1
ATOM 1117 O O . SER A 1 139 ? -22.011 27.227 -5.706 1.00 50.31 139 SER A O 1
ATOM 1119 N N . GLN A 1 140 ? -22.971 27.444 -7.708 1.00 50.31 140 GLN A N 1
ATOM 1120 C CA . GLN A 1 140 ? -22.701 26.053 -8.110 1.00 50.31 140 GLN A CA 1
ATOM 1121 C C . GLN A 1 140 ? -21.205 25.762 -8.339 1.00 50.31 140 GLN A C 1
ATOM 1123 O O . GLN A 1 140 ? -20.778 24.625 -8.150 1.00 50.31 140 GLN A O 1
ATOM 1128 N N . ASN A 1 141 ? -20.390 26.770 -8.676 1.00 50.25 141 ASN A N 1
ATOM 1129 C CA . ASN A 1 141 ? -18.976 26.568 -9.025 1.00 50.25 141 ASN A CA 1
ATOM 1130 C C . ASN A 1 141 ? -18.020 26.451 -7.821 1.00 50.25 141 ASN A C 1
ATOM 1132 O O . ASN A 1 141 ? -16.913 25.943 -7.983 1.00 50.25 141 ASN A O 1
ATOM 1136 N N . GLN A 1 142 ? -18.412 26.887 -6.616 1.00 51.44 142 GLN A N 1
ATOM 1137 C CA . GLN A 1 142 ? -17.603 26.647 -5.405 1.00 51.44 142 GLN A CA 1
ATOM 1138 C C . GLN A 1 142 ? -17.861 25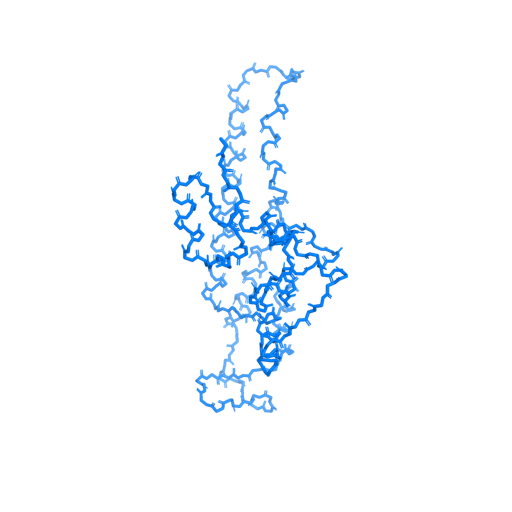.254 -4.812 1.00 51.44 142 GLN A C 1
ATOM 1140 O O . GLN A 1 142 ? -16.947 24.634 -4.277 1.00 51.44 142 GLN A O 1
ATOM 1145 N N . PHE A 1 143 ? -19.072 24.716 -4.992 1.00 47.97 143 PHE A N 1
ATOM 1146 C CA . PHE A 1 143 ? -19.469 23.397 -4.486 1.00 47.97 143 PHE A CA 1
ATOM 1147 C C . PHE A 1 143 ? -18.834 22.233 -5.274 1.00 47.97 143 PHE A C 1
ATOM 1149 O O . PHE A 1 143 ? -18.633 21.141 -4.749 1.00 47.97 143 PHE A O 1
ATOM 1156 N N . SER A 1 144 ? -18.471 22.455 -6.542 1.00 49.91 144 SER A N 1
ATOM 1157 C CA . SER A 1 144 ? -17.900 21.423 -7.419 1.00 49.91 144 SER A CA 1
ATOM 1158 C C . SER A 1 144 ? -16.467 21.005 -7.075 1.00 49.91 144 SER A C 1
ATOM 1160 O O . SER A 1 144 ? -16.065 19.904 -7.443 1.00 49.91 144 SER A O 1
ATOM 1162 N N . SER A 1 145 ? -15.694 21.840 -6.373 1.00 51.00 145 SER A N 1
ATOM 1163 C CA . SER A 1 145 ? -14.302 21.508 -6.026 1.00 51.00 145 SER A CA 1
ATOM 1164 C C . SER A 1 145 ? -14.190 20.487 -4.885 1.00 51.00 145 SER A C 1
ATOM 1166 O O . SER A 1 145 ? -13.190 19.773 -4.829 1.00 51.00 145 SER A O 1
ATOM 1168 N N . LEU A 1 146 ? -15.219 20.366 -4.035 1.00 47.84 146 LEU A N 1
ATOM 1169 C CA . LEU A 1 146 ? -15.256 19.439 -2.893 1.00 47.84 146 LEU A CA 1
ATOM 1170 C C . LEU A 1 146 ? -15.677 18.014 -3.282 1.00 47.84 146 LEU A C 1
ATOM 1172 O O . LEU A 1 146 ? -15.149 17.045 -2.750 1.00 47.84 146 LEU A O 1
ATOM 1176 N N . ASN A 1 147 ? -16.537 17.868 -4.294 1.00 50.94 147 ASN A N 1
ATOM 1177 C CA . ASN A 1 147 ? -17.018 16.561 -4.770 1.00 50.94 147 ASN A CA 1
ATOM 1178 C C . ASN A 1 147 ? -15.944 15.689 -5.454 1.00 50.94 147 ASN A C 1
ATOM 1180 O O . ASN A 1 147 ? -16.232 14.561 -5.852 1.00 50.94 147 ASN A O 1
ATOM 1184 N N . ASN A 1 148 ? -14.713 16.182 -5.627 1.00 51.97 148 ASN A N 1
ATOM 1185 C CA . ASN A 1 148 ? -13.629 15.380 -6.207 1.00 51.97 148 ASN A CA 1
ATOM 1186 C C . ASN A 1 148 ? -13.075 14.327 -5.234 1.00 51.97 148 ASN A C 1
ATOM 1188 O O . ASN A 1 148 ? -12.462 13.354 -5.676 1.00 51.97 148 ASN A O 1
ATOM 1192 N N . LEU A 1 149 ? -13.317 14.488 -3.932 1.00 53.12 149 LEU A N 1
ATOM 1193 C CA . LEU A 1 149 ? -13.161 13.438 -2.935 1.00 53.12 149 LEU A CA 1
ATOM 1194 C C . LEU A 1 149 ? -14.569 12.948 -2.617 1.00 53.12 149 LEU A C 1
ATOM 1196 O O . LEU A 1 149 ? -15.244 13.495 -1.757 1.00 53.12 149 LEU A O 1
ATOM 1200 N N . ASN A 1 150 ? -15.036 11.937 -3.343 1.00 56.50 150 ASN A N 1
ATOM 1201 C CA . ASN A 1 150 ? -16.306 11.260 -3.071 1.00 56.50 150 ASN A CA 1
ATOM 1202 C C . ASN A 1 150 ? -16.201 10.409 -1.782 1.00 56.50 150 ASN A C 1
ATOM 1204 O O . ASN A 1 150 ? -16.450 9.209 -1.811 1.00 56.50 150 ASN A O 1
ATOM 1208 N N . LEU A 1 151 ? -15.700 11.001 -0.694 1.00 62.47 151 LEU A N 1
ATOM 1209 C CA . LEU A 1 151 ? -15.615 10.421 0.640 1.00 62.47 151 LEU A CA 1
ATOM 1210 C C . LEU A 1 151 ? -16.847 10.891 1.407 1.00 62.47 151 LEU A C 1
ATOM 1212 O O . LEU A 1 151 ? -16.920 12.050 1.811 1.00 62.47 151 LEU A O 1
ATOM 1216 N N . ASP A 1 152 ? -17.821 10.003 1.589 1.00 75.75 152 ASP A N 1
ATOM 1217 C CA . ASP A 1 152 ? -18.984 10.310 2.414 1.00 75.75 152 ASP A CA 1
ATOM 1218 C C . ASP A 1 152 ? -18.534 10.417 3.879 1.00 75.75 152 ASP A C 1
ATOM 1220 O O . ASP A 1 152 ? -17.987 9.476 4.462 1.00 75.75 152 ASP A O 1
ATOM 1224 N N . THR A 1 153 ? -18.779 11.572 4.499 1.00 81.94 153 THR A N 1
ATOM 1225 C CA . THR A 1 153 ? -18.545 11.837 5.926 1.00 81.94 153 THR A CA 1
ATOM 1226 C C . THR A 1 153 ? -19.104 10.711 6.806 1.00 81.94 153 THR A C 1
ATOM 1228 O O . THR A 1 153 ? -18.505 10.356 7.825 1.00 81.94 153 THR A O 1
ATOM 1231 N N . LYS A 1 154 ? -20.226 10.098 6.402 1.00 83.94 154 LYS A N 1
ATOM 1232 C CA . LYS A 1 154 ? -20.831 8.955 7.101 1.00 83.94 154 LYS A CA 1
ATOM 1233 C C . LYS A 1 154 ? -20.014 7.677 6.963 1.00 83.94 154 LYS A C 1
ATOM 1235 O O . LYS A 1 154 ? -19.863 6.964 7.951 1.00 83.94 154 LYS A O 1
ATOM 1240 N N . GLU A 1 155 ? -19.488 7.393 5.775 1.00 86.44 155 GLU A N 1
ATOM 1241 C CA . GLU A 1 155 ? -18.625 6.232 5.536 1.00 86.44 155 GLU A CA 1
ATOM 1242 C C . GLU A 1 155 ? -17.335 6.349 6.348 1.00 86.44 155 GLU A C 1
ATOM 1244 O O . GLU A 1 155 ? -16.926 5.387 6.996 1.00 86.44 155 GLU A O 1
ATOM 1249 N N . LEU A 1 156 ? -16.738 7.545 6.398 1.00 87.88 156 LEU A N 1
ATOM 1250 C CA . LEU A 1 156 ? -15.535 7.791 7.191 1.00 87.88 156 LEU A CA 1
ATOM 1251 C C . LEU A 1 156 ? -15.803 7.668 8.698 1.00 87.88 156 LEU A C 1
ATOM 1253 O O . LEU A 1 156 ? -15.021 7.044 9.414 1.00 87.88 156 LEU A O 1
ATOM 1257 N N . ALA A 1 157 ? -16.921 8.211 9.187 1.00 89.44 157 ALA A N 1
ATOM 1258 C CA . ALA A 1 157 ? -17.326 8.056 10.583 1.00 89.44 157 ALA A CA 1
ATOM 1259 C C . ALA A 1 157 ? -17.578 6.583 10.944 1.00 89.44 157 ALA A C 1
ATOM 1261 O O . ALA A 1 157 ? -17.113 6.116 11.982 1.00 89.44 157 ALA A O 1
ATOM 1262 N N . HIS A 1 158 ? -18.262 5.839 10.071 1.00 90.19 158 HIS A N 1
ATOM 1263 C CA . HIS A 1 158 ? -18.479 4.405 10.242 1.00 90.19 158 HIS A CA 1
ATOM 1264 C C . HIS A 1 158 ? -17.151 3.638 10.275 1.00 90.19 158 HIS A C 1
ATOM 1266 O O . HIS A 1 158 ? -16.930 2.818 11.162 1.00 90.19 158 HIS A O 1
ATOM 1272 N N . PHE A 1 159 ? -16.226 3.956 9.370 1.00 90.81 159 PHE A N 1
ATOM 1273 C CA . PHE A 1 159 ? -14.904 3.339 9.334 1.00 90.81 159 PHE A CA 1
ATOM 1274 C C . PHE A 1 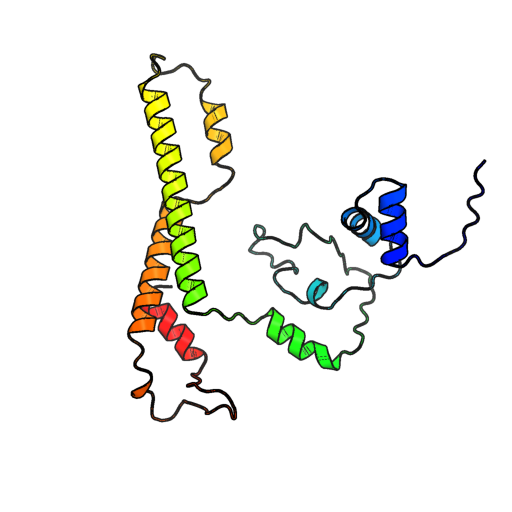159 ? -14.101 3.586 10.619 1.00 90.81 159 PHE A C 1
ATOM 1276 O O . PHE A 1 159 ? -13.485 2.661 11.142 1.00 90.81 159 PHE A O 1
ATOM 1283 N N . ILE A 1 160 ? -14.157 4.796 11.186 1.00 92.19 160 ILE A N 1
ATOM 1284 C CA . ILE A 1 160 ? -13.525 5.094 12.482 1.00 92.19 160 ILE A CA 1
ATOM 1285 C C . ILE A 1 160 ? -14.099 4.200 13.587 1.00 92.19 160 ILE A C 1
ATOM 1287 O O . ILE A 1 160 ? -13.333 3.649 14.376 1.00 92.19 160 ILE A O 1
ATOM 1291 N N . VAL A 1 161 ? -15.423 4.025 13.631 1.00 92.19 161 VAL A N 1
ATOM 1292 C CA . VAL A 1 161 ? -16.076 3.151 14.619 1.00 92.19 161 VAL A CA 1
ATOM 1293 C C . VAL A 1 161 ? -15.602 1.704 14.472 1.00 92.19 161 VAL A C 1
ATOM 1295 O O . VAL A 1 161 ? -15.274 1.078 15.478 1.00 92.19 161 VAL A O 1
ATOM 1298 N N . LEU A 1 162 ? -15.489 1.191 13.243 1.00 92.38 162 LEU A N 1
ATOM 1299 C CA . LEU A 1 162 ? -14.960 -0.154 12.991 1.00 92.38 162 LEU A CA 1
ATOM 1300 C C . LEU A 1 162 ? -13.520 -0.306 13.496 1.00 92.38 162 LEU A C 1
ATOM 1302 O O . LEU A 1 162 ? -13.203 -1.276 14.185 1.00 92.38 162 LEU A O 1
ATOM 1306 N N . LEU A 1 163 ? -12.649 0.672 13.222 1.00 92.56 163 LEU A N 1
ATOM 1307 C CA . LEU A 1 163 ? -11.263 0.651 13.699 1.00 92.56 163 LEU A CA 1
ATOM 1308 C C . LEU A 1 163 ? -11.170 0.671 15.232 1.00 92.56 163 LEU A C 1
ATOM 1310 O O . LEU A 1 163 ? -10.297 0.012 15.797 1.00 92.56 163 LEU A O 1
ATOM 1314 N N . GLU A 1 164 ? -12.045 1.415 15.910 1.00 91.56 164 GLU A N 1
ATOM 1315 C CA . GLU A 1 164 ? -12.113 1.438 17.377 1.00 91.56 164 GLU A CA 1
ATOM 1316 C C . GLU A 1 164 ? -12.651 0.122 17.953 1.00 91.56 164 GLU A C 1
ATOM 1318 O O . GLU A 1 164 ? -12.180 -0.345 18.991 1.00 91.56 164 GLU A O 1
ATOM 1323 N N . SER A 1 165 ? -13.638 -0.491 17.296 1.00 92.25 165 SER A N 1
ATOM 1324 C CA . SER A 1 165 ? -14.150 -1.813 17.670 1.00 92.25 165 SER A CA 1
ATOM 1325 C C . SER A 1 165 ? -13.076 -2.889 17.518 1.00 92.25 165 SER A C 1
ATOM 1327 O O . SER A 1 165 ? -12.903 -3.709 18.420 1.00 92.25 165 SER A O 1
ATOM 1329 N N . LEU A 1 166 ? -12.301 -2.850 16.431 1.00 91.75 166 LEU A N 1
ATOM 1330 C CA . LEU A 1 166 ? -11.186 -3.768 16.204 1.00 91.75 166 LEU A CA 1
ATOM 1331 C C . LEU A 1 166 ? -10.089 -3.620 17.259 1.00 91.75 166 LEU A C 1
ATOM 1333 O O . LEU A 1 166 ? -9.625 -4.625 17.793 1.00 91.75 166 LEU A O 1
ATOM 1337 N N . GLU A 1 167 ? -9.705 -2.391 17.609 1.00 91.25 167 GLU A N 1
ATOM 1338 C CA . GLU A 1 167 ? -8.720 -2.146 18.670 1.00 91.25 167 GLU A CA 1
ATOM 1339 C C . GLU A 1 167 ? -9.188 -2.718 20.017 1.00 91.25 167 GLU A C 1
ATOM 1341 O O . GLU A 1 167 ? -8.445 -3.448 20.673 1.00 91.25 167 GLU A O 1
ATOM 1346 N N . LYS A 1 168 ? -10.457 -2.495 20.386 1.00 90.62 168 LYS A N 1
ATOM 1347 C CA . LYS A 1 168 ? -11.042 -3.058 21.615 1.00 90.62 168 LYS A CA 1
ATOM 1348 C C . LYS A 1 168 ? -11.044 -4.583 21.624 1.00 90.62 168 LYS A C 1
ATOM 1350 O O . LYS A 1 168 ? -10.841 -5.178 22.681 1.00 90.62 168 LYS A O 1
ATOM 1355 N N . GLU A 1 169 ? -11.323 -5.229 20.493 1.00 90.12 169 GLU A N 1
ATOM 1356 C CA . GLU A 1 169 ? -11.271 -6.691 20.400 1.00 90.12 169 GLU A CA 1
ATOM 1357 C C . GLU A 1 169 ? -9.835 -7.216 20.486 1.00 90.12 169 GLU A C 1
ATOM 1359 O O . GLU A 1 169 ? -9.608 -8.233 21.141 1.00 90.12 169 GLU A O 1
ATOM 1364 N N . ILE A 1 170 ? -8.859 -6.502 19.913 1.00 88.19 170 ILE A N 1
ATOM 1365 C CA . ILE A 1 170 ? -7.433 -6.835 20.036 1.00 88.19 170 ILE A CA 1
ATOM 1366 C C . ILE A 1 170 ? -6.967 -6.731 21.495 1.00 88.19 170 ILE A C 1
ATOM 1368 O O . ILE A 1 170 ? -6.306 -7.646 21.988 1.00 88.19 170 ILE A O 1
ATOM 1372 N N . ASP A 1 171 ? -7.355 -5.675 22.211 1.00 87.50 171 ASP A N 1
ATOM 1373 C CA . ASP A 1 171 ? -6.985 -5.462 23.618 1.00 87.50 171 ASP A CA 1
ATOM 1374 C C . ASP A 1 171 ? -7.566 -6.525 24.563 1.00 87.50 171 ASP A C 1
ATOM 1376 O O . ASP A 1 171 ? -6.988 -6.835 25.607 1.00 87.50 171 ASP A O 1
ATOM 1380 N N . LYS A 1 172 ? -8.702 -7.133 24.197 1.00 87.44 172 LYS A N 1
ATOM 1381 C CA . LYS A 1 172 ? -9.303 -8.248 24.949 1.00 87.44 172 LYS A CA 1
ATOM 1382 C C . LYS A 1 172 ? -8.542 -9.563 24.782 1.00 87.44 172 LYS A C 1
ATOM 1384 O O . LYS A 1 172 ? -8.809 -10.507 25.534 1.00 87.44 172 LYS A O 1
ATOM 1389 N N . ILE A 1 173 ? -7.632 -9.674 23.811 1.00 83.50 173 ILE A N 1
ATOM 1390 C CA . ILE A 1 173 ? -6.908 -10.921 23.557 1.00 83.50 173 ILE A CA 1
ATOM 1391 C C . ILE A 1 173 ? -5.966 -11.202 24.729 1.00 83.50 173 ILE A C 1
ATOM 1393 O O . ILE A 1 173 ? -4.882 -10.638 24.860 1.00 83.50 173 ILE A O 1
ATOM 1397 N N . ASN A 1 174 ? -6.358 -12.153 25.575 1.00 75.00 174 ASN A N 1
ATOM 1398 C CA . ASN A 1 174 ? -5.478 -12.674 26.607 1.00 75.00 174 ASN A CA 1
ATOM 1399 C C . ASN A 1 174 ? -4.506 -13.696 26.001 1.00 75.00 174 ASN A C 1
ATOM 1401 O O . ASN A 1 174 ? -4.807 -14.889 25.879 1.00 75.00 174 ASN A O 1
ATOM 1405 N N . TYR A 1 175 ? -3.307 -13.221 25.667 1.00 70.56 175 TYR A N 1
ATOM 1406 C CA . TYR A 1 175 ? -2.247 -14.054 25.114 1.00 70.56 175 TYR A CA 1
ATOM 1407 C C . TYR A 1 175 ? -1.781 -15.161 26.062 1.00 70.56 175 TYR A C 1
ATOM 1409 O O . TYR A 1 175 ? -1.256 -16.156 25.579 1.00 70.56 175 TYR A O 1
ATOM 1417 N N . GLU A 1 176 ? -1.984 -15.075 27.378 1.00 65.06 176 GLU A N 1
ATOM 1418 C CA . GLU A 1 176 ? -1.545 -16.103 28.333 1.00 65.06 176 GLU A CA 1
ATOM 1419 C C . GLU A 1 176 ? -2.444 -17.347 28.307 1.00 65.06 176 GLU A C 1
ATOM 1421 O O . GLU A 1 176 ? -1.935 -18.473 28.341 1.00 65.06 176 GLU A O 1
ATOM 1426 N N . ASN A 1 177 ? -3.754 -17.146 28.129 1.00 59.31 177 ASN A N 1
ATOM 1427 C CA . ASN A 1 177 ? -4.774 -18.203 28.090 1.00 59.31 177 ASN A CA 1
ATOM 1428 C C . ASN A 1 177 ? -4.810 -18.997 26.778 1.00 59.31 177 ASN A C 1
ATOM 1430 O O . ASN A 1 177 ? -5.418 -20.061 26.725 1.00 59.31 177 ASN A O 1
ATOM 1434 N N . LEU A 1 178 ? -4.113 -18.542 25.732 1.00 61.34 178 LEU A N 1
ATOM 1435 C CA . LEU A 1 178 ? -3.949 -19.273 24.468 1.00 61.34 178 LEU A CA 1
ATOM 1436 C C . LEU A 1 178 ? -2.957 -20.448 24.622 1.00 61.34 178 LEU A C 1
ATOM 1438 O O . LEU A 1 178 ? -1.934 -20.514 23.937 1.00 61.34 178 LEU A O 1
ATOM 1442 N N . LYS A 1 179 ? -3.168 -21.317 25.615 1.00 48.56 179 LYS A N 1
ATOM 1443 C CA . LYS A 1 179 ? -2.446 -22.579 25.812 1.00 48.56 179 LYS A CA 1
ATOM 1444 C C . LYS A 1 179 ? -3.379 -23.717 25.406 1.00 48.56 179 LYS A C 1
ATOM 1446 O O . LYS A 1 179 ? -4.344 -23.979 26.111 1.00 48.56 179 LYS A O 1
ATOM 1451 N N . GLY A 1 180 ? -3.049 -24.412 24.321 1.00 51.31 180 GLY A N 1
ATOM 1452 C CA . GLY A 1 180 ? -3.683 -25.685 23.974 1.00 51.31 180 GLY A CA 1
ATOM 1453 C C . GLY A 1 180 ? -4.189 -25.757 22.538 1.00 51.31 180 GLY A C 1
ATOM 1454 O O . GLY A 1 180 ? -5.012 -24.960 22.113 1.00 51.31 180 GLY A O 1
ATOM 1455 N N . GLU A 1 181 ? -3.658 -26.748 21.827 1.00 44.88 181 GLU A N 1
ATOM 1456 C CA . GLU A 1 181 ? -4.132 -27.380 20.585 1.00 44.88 181 GLU A CA 1
ATOM 1457 C C . GLU A 1 181 ? -3.950 -26.682 19.228 1.00 44.88 181 GLU A C 1
ATOM 1459 O O . GLU A 1 181 ? -3.788 -27.409 18.257 1.00 44.88 181 GLU A O 1
ATOM 1464 N N . ASN A 1 182 ? -3.823 -25.353 19.114 1.00 48.09 182 ASN A N 1
ATOM 1465 C CA . ASN A 1 182 ? -3.690 -24.707 17.783 1.00 48.09 182 ASN A CA 1
ATOM 1466 C C . ASN A 1 182 ? -2.569 -23.657 17.642 1.00 48.09 182 ASN A C 1
ATOM 1468 O O . ASN A 1 182 ? -2.511 -22.946 16.641 1.00 48.09 182 ASN A O 1
ATOM 1472 N N . ALA A 1 183 ? -1.671 -23.544 18.625 1.00 49.66 183 ALA A N 1
ATOM 1473 C CA . ALA A 1 183 ? -0.558 -22.594 18.595 1.00 49.66 183 ALA A CA 1
ATOM 1474 C C . ALA A 1 183 ? 0.745 -23.302 18.195 1.00 49.66 183 ALA A C 1
ATOM 1476 O O . ALA A 1 183 ? 1.431 -23.893 19.033 1.00 49.66 183 ALA A O 1
ATOM 1477 N N . GLY A 1 184 ? 1.094 -23.249 16.910 1.00 48.25 184 GLY A N 1
ATOM 1478 C CA . GLY A 1 184 ? 2.429 -23.629 16.459 1.00 48.25 184 GLY A CA 1
ATOM 1479 C C . GLY A 1 184 ? 3.468 -22.666 17.040 1.00 48.25 184 GLY A C 1
ATOM 1480 O O . GLY A 1 184 ? 3.336 -21.450 16.921 1.00 48.25 184 GLY A O 1
ATOM 1481 N N . ARG A 1 185 ? 4.519 -23.187 17.680 1.00 49.97 185 ARG A N 1
ATOM 1482 C CA . ARG A 1 185 ? 5.734 -22.403 17.938 1.00 49.97 185 ARG A CA 1
ATOM 1483 C C . ARG A 1 185 ? 6.532 -22.354 16.637 1.00 49.97 185 ARG A C 1
ATOM 1485 O O . ARG A 1 185 ? 7.091 -23.377 16.248 1.00 49.97 185 ARG A O 1
ATOM 1492 N N . MET A 1 186 ? 6.614 -21.199 15.978 1.00 49.38 186 MET A N 1
ATOM 1493 C CA . MET A 1 186 ? 7.676 -20.989 14.990 1.00 49.38 186 MET A CA 1
ATOM 1494 C C . MET A 1 186 ? 9.002 -20.923 15.749 1.00 49.38 186 MET A C 1
ATOM 1496 O O . MET A 1 186 ? 9.142 -20.158 16.704 1.00 49.38 186 MET A O 1
ATOM 1500 N N . GLN A 1 187 ? 9.958 -21.776 15.381 1.00 45.41 187 GLN A N 1
ATOM 1501 C CA . GLN A 1 187 ? 11.301 -21.720 15.950 1.00 45.41 187 GLN A CA 1
ATOM 1502 C C . GLN A 1 187 ? 11.886 -20.338 15.605 1.00 45.41 187 GLN A C 1
ATOM 1504 O O . GLN A 1 187 ? 11.990 -20.013 14.426 1.00 45.41 187 GLN A O 1
ATOM 1509 N N . ASN A 1 188 ? 12.243 -19.546 16.625 1.00 49.47 188 ASN A N 1
ATOM 1510 C CA . ASN A 1 188 ? 12.963 -18.257 16.553 1.00 49.47 188 ASN A CA 1
ATOM 1511 C C . ASN A 1 188 ? 12.153 -16.941 16.533 1.00 49.47 188 ASN A C 1
ATOM 1513 O O . ASN A 1 188 ? 12.734 -15.903 16.224 1.00 49.47 188 ASN A O 1
ATOM 1517 N N . LEU A 1 189 ? 10.870 -16.924 16.912 1.00 54.72 189 LEU A N 1
ATOM 1518 C CA . LEU A 1 189 ? 10.130 -15.669 17.143 1.00 54.72 189 LEU A CA 1
ATOM 1519 C C . LEU A 1 189 ? 9.489 -15.660 18.538 1.00 54.72 189 LEU A C 1
ATOM 1521 O O . LEU A 1 189 ? 8.765 -16.590 18.896 1.00 54.72 189 LEU A O 1
ATOM 1525 N N . ASP A 1 190 ? 9.740 -14.603 19.315 1.00 52.22 190 ASP A N 1
ATOM 1526 C CA . ASP A 1 190 ? 9.032 -14.350 20.573 1.00 52.22 190 ASP A CA 1
ATOM 1527 C C . ASP A 1 190 ? 7.580 -13.959 20.255 1.00 52.22 190 ASP A C 1
ATOM 1529 O O . ASP A 1 190 ? 7.300 -12.857 19.789 1.00 52.22 190 ASP A O 1
ATOM 1533 N N . GLY A 1 191 ? 6.641 -14.887 20.458 1.00 61.50 191 GLY A N 1
ATOM 1534 C CA . GLY A 1 191 ? 5.218 -14.663 20.198 1.00 61.50 191 GLY A CA 1
ATOM 1535 C C . GLY A 1 191 ? 4.400 -15.954 20.124 1.00 61.50 191 GLY A C 1
ATOM 1536 O O . GLY A 1 191 ? 4.935 -17.062 20.188 1.00 61.50 191 GLY A O 1
ATOM 1537 N N . LYS A 1 192 ? 3.074 -15.817 20.001 1.00 68.69 192 LYS A N 1
ATOM 1538 C CA . LYS A 1 192 ? 2.160 -16.926 19.686 1.00 68.69 192 LYS A CA 1
ATOM 1539 C C . LYS A 1 192 ? 1.661 -16.760 18.255 1.00 68.69 192 LYS A C 1
ATOM 1541 O O . LYS A 1 192 ? 1.167 -15.694 17.910 1.00 68.69 192 LYS A O 1
ATOM 1546 N N . VAL A 1 193 ? 1.771 -17.814 17.451 1.00 72.69 193 VAL A N 1
ATOM 1547 C CA . VAL A 1 193 ? 1.188 -17.864 16.105 1.00 72.69 193 VAL A CA 1
ATOM 1548 C C . VAL A 1 193 ? -0.187 -18.510 16.201 1.00 72.69 193 VAL A C 1
ATOM 1550 O O . VAL A 1 193 ? -0.354 -19.526 16.879 1.00 72.69 193 VAL A O 1
ATOM 1553 N N . LEU A 1 194 ? -1.166 -17.900 15.543 1.00 76.75 194 LEU A N 1
ATOM 1554 C CA . LEU A 1 194 ? -2.549 -18.360 15.494 1.00 76.75 194 LEU A CA 1
ATOM 1555 C C . LEU A 1 194 ? -2.913 -18.692 14.045 1.00 76.75 194 LEU A C 1
ATOM 1557 O O . LEU A 1 194 ? -2.348 -18.123 13.113 1.00 76.75 194 LEU A O 1
ATOM 1561 N N . ASN A 1 195 ? -3.855 -19.615 13.857 1.00 81.06 195 ASN A N 1
ATOM 1562 C CA . ASN A 1 195 ? -4.373 -19.939 12.528 1.00 81.06 195 ASN A CA 1
ATOM 1563 C C . ASN A 1 195 ? -5.043 -18.717 11.891 1.00 81.06 195 ASN A C 1
ATOM 1565 O O . ASN A 1 195 ? -5.656 -17.914 12.590 1.00 81.06 195 ASN A O 1
ATOM 1569 N N . GLY A 1 196 ? -5.014 -18.621 10.558 1.00 77.12 196 GLY A N 1
ATOM 1570 C CA . GLY A 1 196 ? -5.652 -17.518 9.826 1.00 77.12 196 GLY A CA 1
ATOM 1571 C C . GLY A 1 196 ? -7.152 -17.357 10.112 1.00 77.12 196 GLY A C 1
ATOM 1572 O O . GLY A 1 196 ? -7.666 -16.244 10.068 1.00 77.12 196 GLY A O 1
ATOM 1573 N N . SER A 1 197 ? -7.845 -18.434 10.507 1.00 83.62 197 SER A N 1
ATOM 1574 C CA . SER A 1 197 ? -9.243 -18.376 10.962 1.00 83.62 197 SER A CA 1
ATOM 1575 C C . SER A 1 197 ? -9.441 -17.452 12.167 1.00 83.62 197 SER A C 1
ATOM 1577 O O . SER A 1 197 ? -10.484 -16.824 12.290 1.00 83.62 197 SER A O 1
ATOM 1579 N N . PHE A 1 198 ? -8.427 -17.309 13.025 1.00 85.25 198 PHE A N 1
ATOM 1580 C CA . PHE A 1 198 ? -8.478 -16.403 14.167 1.00 85.25 198 PHE A CA 1
ATOM 1581 C C . PHE A 1 198 ? -8.623 -14.939 13.736 1.00 85.25 198 PHE A C 1
ATOM 1583 O O . PHE A 1 198 ? -9.357 -14.190 14.372 1.00 85.25 198 PHE A O 1
ATOM 1590 N N . LEU A 1 199 ? -7.954 -14.530 12.650 1.00 84.25 199 LEU A N 1
ATOM 1591 C CA . LEU A 1 199 ? -8.098 -13.176 12.113 1.00 84.25 199 LEU A CA 1
ATOM 1592 C C . LEU A 1 199 ? -9.524 -12.944 11.603 1.00 84.25 199 LEU A C 1
ATOM 1594 O O . LEU A 1 199 ? -10.091 -11.886 11.845 1.00 84.25 199 LEU A O 1
ATOM 1598 N N . TYR A 1 200 ? -10.120 -13.942 10.948 1.00 85.44 200 TYR A N 1
ATOM 1599 C CA . TYR A 1 200 ? -11.507 -13.863 10.493 1.00 85.44 200 TYR A CA 1
ATOM 1600 C C . TYR A 1 200 ? -12.488 -13.719 11.666 1.00 85.44 200 TYR A C 1
ATOM 1602 O O . TYR A 1 200 ? -13.361 -12.851 11.642 1.00 85.44 200 TYR A O 1
ATOM 1610 N N . ASP A 1 201 ? -12.304 -14.512 12.724 1.00 87.12 201 ASP A N 1
ATOM 1611 C CA . ASP A 1 201 ? -13.118 -14.427 13.940 1.00 87.12 201 ASP A CA 1
ATOM 1612 C C . ASP A 1 201 ? -12.961 -13.067 14.635 1.00 87.12 201 ASP A C 1
ATOM 1614 O O . ASP A 1 201 ? -13.934 -12.511 15.145 1.00 87.12 201 ASP A O 1
ATOM 1618 N N . LEU A 1 202 ? -11.738 -12.527 14.659 1.00 87.50 202 LEU A N 1
ATOM 1619 C CA . LEU A 1 202 ? -11.437 -11.214 15.223 1.00 87.50 202 LEU A CA 1
ATOM 1620 C C . LEU A 1 202 ? -12.149 -10.099 14.447 1.00 87.50 202 LEU A C 1
ATOM 1622 O O . LEU A 1 202 ? -12.839 -9.288 15.060 1.00 87.50 202 LEU A O 1
ATOM 1626 N N . LEU A 1 203 ? -12.027 -10.099 13.116 1.00 87.81 203 LEU A N 1
ATOM 1627 C CA . LEU A 1 203 ? -12.673 -9.112 12.246 1.00 87.81 203 LEU A CA 1
ATOM 1628 C C . LEU A 1 203 ? -14.200 -9.170 12.375 1.00 87.81 203 LEU A C 1
ATOM 1630 O O . LEU A 1 203 ? -14.842 -8.144 12.592 1.00 87.81 203 LEU A O 1
ATOM 1634 N N . THR A 1 204 ? -14.768 -10.378 12.379 1.00 88.75 204 THR A N 1
ATOM 1635 C CA . THR A 1 204 ? -16.215 -10.583 12.540 1.00 88.75 204 THR A CA 1
ATOM 1636 C C . THR A 1 204 ? -16.725 -10.026 13.876 1.00 88.75 204 THR A C 1
ATOM 1638 O O . THR A 1 204 ? -17.789 -9.414 13.925 1.00 88.75 204 THR A O 1
ATOM 1641 N N . LYS A 1 205 ? -15.973 -10.195 14.975 1.00 88.81 205 LYS A N 1
ATOM 1642 C CA . LYS A 1 205 ? -16.339 -9.631 16.291 1.00 88.81 205 LYS A CA 1
ATOM 1643 C C . LYS A 1 205 ? -16.282 -8.109 16.328 1.00 88.81 205 LYS A C 1
ATOM 1645 O O . LYS A 1 205 ? -17.034 -7.501 17.082 1.00 88.81 205 LYS A O 1
ATOM 1650 N N . SER A 1 206 ? -15.392 -7.513 15.542 1.00 86.56 206 SER A N 1
ATOM 1651 C CA . SER A 1 206 ? -15.284 -6.062 15.396 1.00 86.56 206 SER A CA 1
ATOM 1652 C C . SER A 1 206 ? -16.261 -5.459 14.384 1.00 86.56 206 SER A C 1
ATOM 1654 O O . SER A 1 206 ? -16.156 -4.269 14.105 1.00 86.56 206 SER A O 1
ATOM 1656 N N . GLU A 1 207 ? -17.196 -6.261 13.858 1.00 85.88 207 GLU A N 1
ATOM 1657 C CA . GLU A 1 207 ? -18.186 -5.861 12.846 1.00 85.88 207 GLU A CA 1
ATOM 1658 C C . GLU A 1 207 ? -17.558 -5.392 11.517 1.00 85.88 207 GLU A C 1
ATOM 1660 O O . GLU A 1 207 ? -18.188 -4.655 10.757 1.00 85.88 207 GLU A O 1
ATOM 1665 N N . PHE A 1 208 ? -16.320 -5.829 11.244 1.00 76.50 208 PHE A N 1
ATOM 1666 C CA . PHE A 1 208 ? -15.606 -5.594 9.985 1.00 76.50 208 PHE A CA 1
ATOM 1667 C C . PHE A 1 208 ? -16.137 -6.458 8.835 1.00 76.50 208 PHE A C 1
ATOM 1669 O O . PHE A 1 208 ? -16.573 -7.606 9.090 1.00 76.50 208 PHE A O 1
#

InterPro domains:
  IPR002464 DNA/RNA helicase, ATP-dependent, DEAH-box type, conserved site [PS00690] (75-84)
  IPR010614 RAD3-like helicase, DEAD [PF06733] (7-102)
  IPR014013 Helicase superfamily 1/2, ATP-binding domain, DinG/Rad3-type [PS51193] (1-133)
  IPR027417 P-loop containing nucleoside triphosphate hydrolase [G3DSA:3.40.50.300] (2-140)
  IPR045028 Helicase superfamily 1/2, DinG/Rad3-like [PTHR11472] (6-177)

Radius of gyration: 26.42 Å; chains: 1; bounding box: 57×67×69 Å

Sequence (208 aa):
TVNVDQKNQVIDVEDFVELGKKHRFCPYFKYREKSDVADLILMPYNYILDPRTLKFKYLDFLIVRKANKINLNDSILIIDEAHNLEKVCEESASVSFSTKDLAGCQKEAKQALATILAEEEELRKAMDETDVGFGKSDSQNQFSSLNNLNLDTKELAHFIVLLESLEKEIDKINYENLKGENAGRMQNLDGKVLNGSFLYDLLTKSEF

pLDDT: mean 74.19, std 17.61, range [30.55, 94.75]

Organism: Romanomermis culicivorax (NCBI:txid13658)

Secondary structure (DSSP, 8-state):
--------PPP-HHHHHHHHHHHT--HHHHHHHHGGG-S-----THHHH-TTTS--TT-TTSSSGGGT----TT-----TTGGGHHHHHHHHH-----HHHHHHHHHHHHHHHHHHHHHHHHHHHHHHT----TT---THHHHTTTTTS---HHHHHHHHHHHHHHHHHHHT--TTT--SSS----TT-SS----HHHHHHHHHHTT-